Protein AF-A0A7C7U9A6-F1 (afdb_monomer_lite)

Structure (mmCIF, N/CA/C/O backbone):
data_AF-A0A7C7U9A6-F1
#
_entry.id   AF-A0A7C7U9A6-F1
#
loop_
_atom_site.group_PDB
_atom_site.id
_atom_site.type_symbol
_atom_site.label_atom_id
_atom_site.label_alt_id
_atom_site.label_comp_id
_atom_site.label_asym_id
_atom_site.label_entity_id
_atom_site.label_seq_id
_atom_site.pdbx_PDB_ins_code
_atom_site.Cartn_x
_atom_site.Cartn_y
_atom_site.Cartn_z
_atom_site.occupancy
_atom_site.B_iso_or_equiv
_atom_site.auth_seq_id
_atom_site.auth_comp_id
_atom_site.auth_asym_id
_atom_site.auth_atom_id
_atom_site.pdbx_PDB_model_num
ATOM 1 N N . MET A 1 1 ? 45.415 -33.346 -65.165 1.00 34.34 1 MET A N 1
ATOM 2 C CA . MET A 1 1 ? 46.212 -32.179 -65.586 1.00 34.34 1 MET A CA 1
ATOM 3 C C . MET A 1 1 ? 45.476 -31.504 -66.733 1.00 34.34 1 MET A C 1
ATOM 5 O O . MET A 1 1 ? 45.418 -32.071 -67.807 1.00 34.34 1 MET A O 1
ATOM 9 N N . ASP A 1 2 ? 44.791 -30.419 -66.382 1.00 38.66 2 ASP A N 1
ATOM 10 C CA . ASP A 1 2 ? 44.610 -29.128 -67.068 1.00 38.66 2 ASP A CA 1
ATOM 11 C C . ASP A 1 2 ? 44.289 -28.933 -68.578 1.00 38.66 2 ASP A C 1
ATOM 13 O O . ASP A 1 2 ? 44.841 -29.588 -69.454 1.00 38.66 2 ASP A O 1
ATOM 17 N N . LEU A 1 3 ? 43.480 -27.872 -68.783 1.00 32.69 3 LEU A N 1
ATOM 18 C CA . LEU A 1 3 ? 43.127 -27.030 -69.946 1.00 32.69 3 LEU A CA 1
ATOM 19 C C . LEU A 1 3 ? 42.336 -27.654 -71.122 1.00 32.69 3 LEU A C 1
ATOM 21 O O . LEU A 1 3 ? 42.812 -28.523 -71.835 1.00 32.69 3 LEU A O 1
ATOM 25 N N . SER A 1 4 ? 41.068 -27.278 -71.358 1.00 36.75 4 SER A N 1
ATOM 26 C CA . SER A 1 4 ? 40.527 -25.981 -71.843 1.00 36.75 4 SER A CA 1
ATOM 27 C C . SER A 1 4 ? 40.644 -25.775 -73.361 1.00 36.75 4 SER A C 1
ATOM 29 O O . SER A 1 4 ? 41.741 -25.572 -73.874 1.00 36.75 4 SER A O 1
ATOM 31 N N . SER A 1 5 ? 39.494 -25.725 -74.059 1.00 43.75 5 SER A N 1
ATOM 32 C CA . SER A 1 5 ? 39.082 -24.631 -74.975 1.00 43.75 5 SER A CA 1
ATOM 33 C C . SER A 1 5 ? 38.077 -25.092 -76.041 1.00 43.75 5 SER A C 1
ATOM 35 O O . SER A 1 5 ? 38.396 -25.962 -76.846 1.00 43.75 5 SER A O 1
ATOM 37 N N . ARG A 1 6 ? 36.923 -24.412 -76.143 1.00 42.72 6 ARG A N 1
ATOM 38 C CA . ARG A 1 6 ? 36.456 -23.717 -77.369 1.00 42.72 6 ARG A CA 1
ATOM 39 C C . ARG A 1 6 ? 35.126 -22.984 -77.128 1.00 42.72 6 ARG A C 1
ATOM 41 O O . ARG A 1 6 ? 34.214 -23.495 -76.492 1.00 42.72 6 ARG A O 1
ATOM 48 N N . LYS A 1 7 ? 35.074 -21.750 -77.629 1.00 40.84 7 LYS A N 1
ATOM 49 C CA . LYS A 1 7 ? 34.002 -20.741 -77.532 1.00 40.84 7 LYS A CA 1
ATOM 50 C C . LYS A 1 7 ? 33.315 -20.593 -78.910 1.00 40.84 7 LYS A C 1
ATOM 52 O O . LYS A 1 7 ? 33.828 -21.150 -79.877 1.00 40.84 7 LYS A O 1
ATOM 57 N N . ILE A 1 8 ? 32.290 -19.723 -78.974 1.00 35.72 8 ILE A N 1
ATOM 58 C CA . ILE A 1 8 ? 31.699 -18.974 -80.127 1.00 35.72 8 ILE A CA 1
ATOM 59 C C . ILE A 1 8 ? 30.241 -19.412 -80.468 1.00 35.72 8 ILE A C 1
ATOM 61 O O . ILE A 1 8 ? 30.050 -20.495 -80.996 1.00 35.72 8 ILE A O 1
ATOM 65 N N . VAL A 1 9 ? 29.180 -18.745 -79.956 1.00 37.75 9 VAL A N 1
ATOM 66 C CA . VAL A 1 9 ? 28.424 -17.520 -80.400 1.00 37.75 9 VAL A CA 1
ATOM 67 C C . VAL A 1 9 ? 27.203 -17.816 -81.300 1.00 37.75 9 VAL A C 1
ATOM 69 O O . VAL A 1 9 ? 27.340 -18.439 -82.344 1.00 37.75 9 VAL A O 1
ATOM 72 N N . GLY A 1 10 ? 26.035 -17.247 -80.951 1.00 34.09 10 GLY A N 1
ATOM 73 C CA . GLY A 1 10 ? 24.862 -17.094 -81.831 1.00 34.09 10 GLY A CA 1
ATOM 74 C C . GLY A 1 10 ? 23.742 -16.233 -81.208 1.00 34.09 10 GLY A C 1
ATOM 75 O O . GLY A 1 10 ? 23.313 -16.502 -80.096 1.00 34.09 10 GLY A O 1
ATOM 76 N N . ARG A 1 11 ? 23.327 -15.167 -81.911 1.00 33.12 11 ARG A N 1
ATOM 77 C CA . ARG A 1 11 ? 22.398 -14.066 -81.543 1.00 33.12 11 ARG A CA 1
ATOM 78 C C . ARG A 1 11 ? 20.892 -14.427 -81.597 1.00 33.12 11 ARG A C 1
ATOM 80 O O . ARG A 1 11 ? 20.504 -14.988 -82.608 1.00 33.12 11 ARG A O 1
ATOM 87 N N . GLY A 1 12 ? 20.107 -13.918 -80.621 1.00 32.31 12 GLY A N 1
ATOM 88 C CA . GLY A 1 12 ? 18.719 -13.343 -80.632 1.00 32.31 12 GLY A CA 1
ATOM 89 C C . GLY A 1 12 ? 17.553 -13.980 -81.438 1.00 32.31 12 GLY A C 1
ATOM 90 O O . GLY A 1 12 ? 17.796 -14.900 -82.204 1.00 32.31 12 GLY A O 1
ATOM 91 N N . PRO A 1 13 ? 16.290 -13.475 -81.356 1.00 43.91 13 PRO A N 1
ATOM 92 C CA . PRO A 1 13 ? 15.777 -12.306 -80.628 1.00 43.91 13 PRO A CA 1
ATOM 93 C C . PRO A 1 13 ? 14.522 -12.566 -79.739 1.00 43.91 13 PRO A C 1
ATOM 95 O O . PRO A 1 13 ? 14.068 -13.685 -79.533 1.00 43.91 13 PRO A O 1
ATOM 98 N N . LEU A 1 14 ? 14.023 -11.452 -79.202 1.00 34.62 14 LEU A N 1
ATOM 99 C CA . LEU A 1 14 ? 12.979 -11.192 -78.208 1.00 34.62 14 LEU A CA 1
ATOM 100 C C . LEU A 1 14 ? 11.553 -11.614 -78.625 1.00 34.62 14 LEU A C 1
ATOM 102 O O . LEU A 1 14 ? 11.139 -11.334 -79.748 1.00 34.62 14 LEU A O 1
ATOM 106 N N . ALA A 1 15 ? 10.764 -12.143 -77.680 1.00 37.16 15 ALA A N 1
ATOM 107 C CA . ALA A 1 15 ? 9.299 -12.123 -77.728 1.00 37.16 15 ALA A CA 1
ATOM 108 C C . ALA A 1 15 ? 8.694 -12.080 -76.310 1.00 37.16 15 ALA A C 1
ATOM 110 O O . ALA A 1 15 ? 9.149 -12.754 -75.390 1.00 37.16 15 ALA A O 1
ATOM 111 N N . VAL A 1 16 ? 7.688 -11.219 -76.176 1.00 36.78 16 VAL A N 1
ATOM 112 C CA . VAL A 1 16 ? 6.982 -10.769 -74.972 1.00 36.78 16 VAL A CA 1
ATOM 113 C C . VAL A 1 16 ? 5.830 -11.723 -74.635 1.00 36.78 16 VAL A C 1
ATOM 115 O O . VAL A 1 16 ? 5.123 -12.157 -75.540 1.00 36.78 16 VAL A O 1
ATOM 118 N N . GLY A 1 17 ? 5.582 -11.990 -73.349 1.00 31.47 17 GLY A N 1
ATOM 119 C CA . GLY A 1 17 ? 4.373 -12.693 -72.908 1.00 31.47 17 GLY A CA 1
ATOM 120 C C . GLY A 1 17 ? 4.367 -13.038 -71.420 1.00 31.47 17 GLY A C 1
ATOM 121 O O . GLY A 1 17 ? 4.930 -14.044 -71.014 1.00 31.47 17 GLY A O 1
ATOM 122 N N . HIS A 1 18 ? 3.735 -12.169 -70.630 1.00 36.00 18 HIS A N 1
ATOM 123 C CA . HIS A 1 18 ? 3.371 -12.300 -69.214 1.00 36.00 18 HIS A CA 1
ATOM 124 C C . HIS A 1 18 ? 3.116 -13.726 -68.706 1.00 36.00 18 HIS A C 1
ATOM 126 O O . HIS A 1 18 ? 2.185 -14.328 -69.217 1.00 36.00 18 HIS A O 1
ATOM 132 N N . TYR A 1 19 ? 3.741 -14.129 -67.586 1.00 32.94 19 TYR A N 1
ATOM 133 C CA . TYR A 1 19 ? 3.072 -14.838 -66.476 1.00 32.94 19 TYR A CA 1
ATOM 134 C C . TYR A 1 19 ? 3.744 -14.503 -65.127 1.00 32.94 19 TYR A C 1
ATOM 136 O O . TYR A 1 19 ? 4.964 -14.501 -65.004 1.00 32.94 19 TYR A O 1
ATOM 144 N N . LYS A 1 20 ? 2.895 -14.159 -64.149 1.00 42.91 20 LYS A N 1
ATOM 145 C CA . LYS A 1 20 ? 3.169 -13.718 -62.768 1.00 42.91 20 LYS A CA 1
ATOM 146 C C . LYS A 1 20 ? 4.130 -14.634 -61.996 1.00 42.91 20 LYS A C 1
ATOM 148 O O . LYS A 1 20 ? 3.930 -15.844 -61.970 1.00 42.91 20 LYS A O 1
ATOM 153 N N . GLY A 1 21 ? 5.052 -14.024 -61.253 1.00 35.22 21 GLY A N 1
ATOM 154 C CA . GLY A 1 21 ? 5.861 -14.666 -60.218 1.00 35.22 21 GLY A CA 1
ATOM 155 C C . GLY A 1 21 ? 6.447 -13.604 -59.293 1.00 35.22 21 GLY A C 1
ATOM 156 O O . GLY A 1 21 ? 7.394 -12.919 -59.651 1.00 35.22 21 GLY A O 1
ATOM 157 N N . GLU A 1 22 ? 5.800 -13.431 -58.152 1.00 47.94 22 GLU A N 1
ATOM 158 C CA . GLU A 1 22 ? 6.039 -12.440 -57.107 1.00 47.94 22 GLU A CA 1
ATOM 159 C C . GLU A 1 22 ? 7.191 -12.901 -56.202 1.00 47.94 22 GLU A C 1
ATOM 161 O O . GLU A 1 22 ? 7.062 -13.931 -55.547 1.00 47.94 22 GLU A O 1
ATOM 166 N N . MET A 1 23 ? 8.319 -12.177 -56.199 1.00 42.09 23 MET A N 1
ATOM 167 C CA . MET A 1 23 ? 9.385 -12.248 -55.185 1.00 42.09 23 MET A CA 1
ATOM 168 C C . MET A 1 23 ? 10.315 -11.033 -55.341 1.00 42.09 23 MET A C 1
ATOM 170 O O . MET A 1 23 ? 11.331 -11.110 -56.027 1.00 42.09 23 MET A O 1
ATOM 174 N N . ASP A 1 24 ? 9.992 -9.927 -54.669 1.00 36.16 24 ASP A N 1
ATOM 175 C CA . ASP A 1 24 ? 10.910 -8.794 -54.523 1.00 36.16 24 ASP A CA 1
ATOM 176 C C . ASP A 1 24 ? 11.491 -8.776 -53.104 1.00 36.16 24 ASP A C 1
ATOM 178 O O . ASP A 1 24 ? 10.858 -8.355 -52.137 1.00 36.16 24 ASP A O 1
ATOM 182 N N . HIS A 1 25 ? 12.741 -9.228 -52.993 1.00 45.03 25 HIS A N 1
ATOM 183 C CA . HIS A 1 25 ? 13.661 -8.762 -51.961 1.00 45.03 25 HIS A CA 1
ATOM 184 C C . HIS A 1 25 ? 14.453 -7.586 -52.539 1.00 45.03 25 HIS A C 1
ATOM 186 O O . HIS A 1 25 ? 15.213 -7.801 -53.479 1.00 45.03 25 HIS A O 1
ATOM 192 N N . ALA A 1 26 ? 14.339 -6.389 -51.952 1.00 35.66 26 ALA A N 1
ATOM 193 C CA . ALA A 1 26 ? 15.483 -5.540 -51.575 1.00 35.66 26 ALA A CA 1
ATOM 194 C C . ALA A 1 26 ? 15.044 -4.140 -51.097 1.00 35.66 26 ALA A C 1
ATOM 196 O O . ALA A 1 26 ? 14.761 -3.243 -51.881 1.00 35.66 26 ALA A O 1
ATOM 197 N N . ASN A 1 27 ? 15.062 -3.964 -49.776 1.00 50.09 27 ASN A N 1
ATOM 198 C CA . ASN A 1 27 ? 15.966 -3.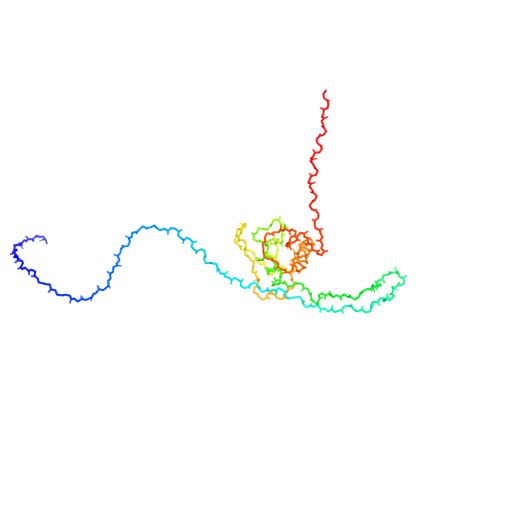046 -49.077 1.00 50.09 27 ASN A CA 1
ATOM 199 C C . ASN A 1 27 ? 16.169 -1.630 -49.670 1.00 50.09 27 ASN A C 1
ATOM 201 O O . ASN A 1 27 ? 16.999 -1.449 -50.557 1.00 50.09 27 ASN A O 1
ATOM 205 N N . SER A 1 28 ? 15.544 -0.609 -49.065 1.00 40.69 28 SER A N 1
ATOM 206 C CA . SER A 1 28 ? 16.146 0.730 -48.948 1.00 40.69 28 SER A CA 1
ATOM 207 C C . SER A 1 28 ? 15.430 1.626 -47.923 1.00 40.69 28 SER A C 1
ATOM 209 O O . SER A 1 28 ? 14.288 2.021 -48.118 1.00 40.69 28 SER A O 1
ATOM 211 N N . CYS A 1 29 ? 16.192 1.965 -46.880 1.00 36.94 29 CYS A N 1
ATOM 212 C CA . CYS A 1 29 ? 16.217 3.205 -46.095 1.00 36.94 29 CYS A CA 1
ATOM 213 C C . CYS A 1 29 ? 15.014 3.656 -45.232 1.00 36.94 29 CYS A C 1
ATOM 215 O O . CYS A 1 29 ? 14.031 4.190 -45.725 1.00 36.94 29 CYS A O 1
ATOM 217 N N . SER A 1 30 ? 15.263 3.608 -43.914 1.00 52.53 30 SER A N 1
ATOM 218 C CA . SER A 1 30 ? 14.992 4.663 -42.921 1.00 52.53 30 SER A CA 1
ATOM 219 C C . SER A 1 30 ? 13.550 5.146 -42.748 1.00 52.53 30 SER A C 1
ATOM 221 O O . SER A 1 30 ? 13.136 6.081 -43.415 1.00 52.53 30 SER A O 1
ATOM 223 N N . ASP A 1 31 ? 12.878 4.665 -41.699 1.00 44.97 31 ASP A N 1
ATOM 224 C CA . ASP A 1 31 ? 12.563 5.582 -40.600 1.00 44.97 31 ASP A CA 1
ATOM 225 C C . ASP A 1 31 ? 12.310 4.867 -39.270 1.00 44.97 31 ASP A C 1
ATOM 227 O O . ASP A 1 31 ? 11.791 3.754 -39.182 1.00 44.97 31 ASP A O 1
ATOM 231 N N . ARG A 1 32 ? 12.810 5.519 -38.222 1.00 57.53 32 ARG A N 1
ATOM 232 C CA . ARG A 1 32 ? 12.886 5.054 -36.841 1.00 57.53 32 ARG A CA 1
ATOM 233 C C . ARG A 1 32 ? 11.538 5.189 -36.141 1.00 57.53 32 ARG A C 1
ATOM 235 O O . ARG A 1 32 ? 11.357 6.090 -35.334 1.00 57.53 32 ARG A O 1
ATOM 242 N N . GLU A 1 33 ? 10.638 4.246 -36.344 1.00 45.78 33 GLU A N 1
ATOM 243 C CA . GLU A 1 33 ? 9.507 4.083 -35.433 1.00 45.78 33 GLU A CA 1
ATOM 244 C C . GLU A 1 33 ? 9.869 2.973 -34.440 1.00 45.78 33 GLU A C 1
ATOM 246 O O . GLU A 1 33 ? 9.573 1.797 -34.640 1.00 45.78 33 GLU A O 1
ATOM 251 N N . LEU A 1 34 ? 10.553 3.343 -33.348 1.00 44.38 34 LEU A N 1
ATOM 252 C CA . LEU A 1 34 ? 10.532 2.542 -32.121 1.00 44.38 34 LEU A CA 1
ATOM 253 C C . LEU A 1 34 ? 9.103 2.599 -31.578 1.00 44.38 34 LEU A C 1
ATOM 255 O O . LEU A 1 34 ? 8.815 3.307 -30.612 1.00 44.38 34 LEU A O 1
ATOM 259 N N . THR A 1 35 ? 8.185 1.878 -32.215 1.00 44.97 35 THR A N 1
ATOM 260 C CA . THR A 1 35 ? 6.841 1.693 -31.694 1.00 44.97 35 THR A CA 1
ATOM 261 C C . THR A 1 35 ? 6.997 0.830 -30.449 1.00 44.97 35 THR A C 1
ATOM 263 O O . THR A 1 35 ? 7.083 -0.396 -30.510 1.00 44.97 35 THR A O 1
ATOM 266 N N . ARG A 1 36 ? 7.121 1.484 -29.286 1.00 57.84 36 ARG A N 1
ATOM 267 C CA . ARG A 1 36 ? 6.954 0.831 -27.990 1.00 57.84 36 ARG A CA 1
ATOM 268 C C . ARG A 1 36 ? 5.605 0.134 -28.064 1.00 57.84 36 ARG A C 1
ATOM 270 O O . ARG A 1 36 ? 4.577 0.803 -28.136 1.00 57.84 36 ARG A O 1
ATOM 277 N N . ALA A 1 37 ? 5.608 -1.194 -28.068 1.00 49.56 37 ALA A N 1
ATOM 278 C CA . ALA A 1 37 ? 4.405 -1.948 -27.788 1.00 49.56 37 ALA A CA 1
ATOM 279 C C . ALA A 1 37 ? 3.950 -1.522 -26.386 1.00 49.56 37 ALA A C 1
ATOM 281 O O . ALA A 1 37 ? 4.534 -1.921 -25.378 1.00 49.56 37 ALA A O 1
ATOM 282 N N . LEU A 1 38 ? 2.958 -0.633 -26.325 1.00 52.56 38 LEU A N 1
ATOM 283 C CA . LEU A 1 38 ? 2.231 -0.345 -25.102 1.00 52.56 38 LEU A CA 1
ATOM 284 C C . LEU A 1 38 ? 1.428 -1.606 -24.809 1.00 52.56 38 LEU A C 1
ATOM 286 O O . LEU A 1 38 ? 0.313 -1.784 -25.293 1.00 52.56 38 LEU A O 1
ATOM 290 N N . CYS A 1 39 ? 2.034 -2.523 -24.060 1.00 40.06 39 CYS A N 1
ATOM 291 C CA . CYS A 1 39 ? 1.290 -3.579 -23.406 1.00 40.06 39 CYS A CA 1
ATOM 292 C C . CYS A 1 39 ? 0.357 -2.856 -22.430 1.00 40.06 39 CYS A C 1
ATOM 294 O O . CYS A 1 39 ? 0.803 -2.357 -21.396 1.00 40.06 39 CYS A O 1
ATOM 296 N N . SER A 1 40 ? -0.908 -2.681 -22.813 1.00 49.28 40 SER A N 1
ATOM 297 C CA . SER A 1 40 ? -1.931 -2.169 -21.911 1.00 49.28 40 SER A CA 1
ATOM 298 C C . SER A 1 40 ? -2.080 -3.202 -20.801 1.00 49.28 40 SER A C 1
ATOM 300 O O . SER A 1 40 ? -2.780 -4.202 -20.949 1.00 49.28 40 SER A O 1
ATOM 302 N N . ARG A 1 41 ? -1.347 -3.006 -19.699 1.00 55.50 41 ARG A N 1
ATOM 303 C CA . ARG A 1 41 ? -1.674 -3.660 -18.438 1.00 55.50 41 ARG A CA 1
ATOM 304 C C . ARG A 1 41 ? -3.024 -3.082 -18.051 1.00 55.50 41 ARG A C 1
ATOM 306 O O . ARG A 1 41 ? -3.127 -1.900 -17.736 1.00 55.50 41 ARG A O 1
ATOM 313 N N . THR A 1 42 ? -4.063 -3.899 -18.131 1.00 47.91 42 THR A N 1
ATOM 314 C CA . THR A 1 42 ? -5.312 -3.613 -17.437 1.00 47.91 42 THR A CA 1
ATOM 315 C C . THR A 1 42 ? -4.966 -3.501 -15.959 1.00 47.91 42 THR A C 1
ATOM 317 O O . THR A 1 42 ? -4.743 -4.521 -15.310 1.00 47.91 42 THR A O 1
ATOM 320 N N . ALA A 1 43 ? -4.832 -2.274 -15.453 1.00 57.00 43 ALA A N 1
ATOM 321 C CA . ALA A 1 43 ? -4.671 -2.029 -14.031 1.00 57.00 43 ALA A CA 1
ATOM 322 C C . ALA A 1 43 ? -5.941 -2.545 -13.349 1.00 57.00 43 ALA A C 1
ATOM 324 O O . ALA A 1 43 ? -7.026 -1.988 -13.529 1.00 57.00 43 ALA A O 1
ATOM 325 N N . SER A 1 44 ? -5.826 -3.666 -12.643 1.00 64.75 44 SER A N 1
ATOM 326 C CA . SER A 1 44 ? -6.911 -4.135 -11.796 1.00 64.75 44 SER A CA 1
ATOM 327 C C . SER A 1 44 ? -6.872 -3.294 -10.534 1.00 64.75 44 SER A C 1
ATOM 329 O O . SER A 1 44 ? -5.866 -3.295 -9.830 1.00 64.75 44 SER A O 1
ATOM 331 N N . ALA A 1 45 ? -7.961 -2.591 -10.231 1.00 83.69 45 ALA A N 1
ATOM 332 C CA . ALA A 1 45 ? -8.076 -1.921 -8.946 1.00 83.69 45 ALA A CA 1
ATOM 333 C C . ALA A 1 45 ? -7.903 -2.962 -7.827 1.00 83.69 45 ALA A C 1
ATOM 335 O O . ALA A 1 45 ? -8.599 -3.981 -7.786 1.00 83.69 45 ALA A O 1
ATOM 336 N N . VAL A 1 46 ? -6.960 -2.709 -6.927 1.00 93.25 46 VAL A N 1
ATOM 337 C CA . VAL A 1 46 ? -6.767 -3.458 -5.693 1.00 93.25 46 VAL A CA 1
ATOM 338 C C . VAL A 1 46 ? -8.053 -3.376 -4.879 1.00 93.25 46 VAL A C 1
ATOM 340 O O . VAL A 1 46 ? -8.498 -2.296 -4.488 1.00 93.25 46 VAL A O 1
ATOM 343 N N . SER A 1 47 ? -8.646 -4.536 -4.605 1.00 93.25 47 SER A N 1
ATOM 344 C CA . SER A 1 47 ? -9.734 -4.668 -3.640 1.00 93.25 47 SER A CA 1
ATOM 345 C C . SER A 1 47 ? -9.162 -5.062 -2.282 1.00 93.25 47 SER A C 1
ATOM 347 O O . SER A 1 47 ? -8.340 -5.977 -2.192 1.00 93.25 47 SER A O 1
ATOM 349 N N . ILE A 1 48 ? -9.606 -4.378 -1.227 1.00 95.62 48 ILE A N 1
ATOM 350 C CA . ILE A 1 48 ? -9.309 -4.727 0.163 1.00 95.62 48 ILE A CA 1
ATOM 351 C C . ILE A 1 48 ? -10.599 -5.238 0.794 1.00 95.62 48 ILE A C 1
ATOM 353 O O . ILE A 1 48 ? -11.563 -4.482 0.926 1.00 95.62 48 ILE A O 1
ATOM 357 N N . ASP A 1 49 ? -10.604 -6.494 1.234 1.00 95.94 49 ASP A N 1
ATOM 358 C CA . ASP A 1 49 ? -11.695 -7.024 2.046 1.00 95.94 49 ASP A CA 1
ATOM 359 C C . ASP A 1 49 ? -11.698 -6.329 3.403 1.00 95.94 49 ASP A C 1
ATOM 361 O O . ASP A 1 49 ? -10.702 -6.350 4.130 1.00 95.94 49 ASP A O 1
ATOM 365 N N . ARG A 1 50 ? -12.829 -5.716 3.759 1.00 96.38 50 ARG A N 1
ATOM 366 C CA . ARG A 1 50 ? -12.978 -4.978 5.016 1.00 96.38 50 ARG A CA 1
ATOM 367 C C . ARG A 1 50 ? -14.148 -5.494 5.829 1.00 96.38 50 ARG A C 1
ATOM 369 O O . ARG A 1 50 ? -15.221 -5.764 5.291 1.00 96.38 50 ARG A O 1
ATOM 376 N N . VAL A 1 51 ? -13.955 -5.532 7.138 1.00 97.38 51 VAL A N 1
ATOM 377 C CA . VAL A 1 51 ? -15.001 -5.803 8.124 1.00 97.38 51 VAL A CA 1
ATOM 378 C C . VAL A 1 51 ? -15.375 -4.517 8.848 1.00 97.38 51 VAL A C 1
ATOM 380 O O . VAL A 1 51 ? -14.544 -3.624 9.024 1.00 97.38 51 VAL A O 1
ATOM 383 N N . THR A 1 52 ? -16.642 -4.404 9.232 1.00 95.88 52 THR A N 1
ATOM 384 C CA . THR A 1 52 ? -17.130 -3.274 10.025 1.00 95.88 52 THR A CA 1
ATOM 385 C C . THR A 1 52 ? -16.821 -3.520 11.496 1.00 95.88 52 THR A C 1
ATOM 387 O O . THR A 1 52 ? -17.216 -4.546 12.043 1.00 95.88 52 THR A O 1
ATOM 390 N N . VAL A 1 53 ? -16.147 -2.564 12.129 1.00 91.31 53 VAL A N 1
ATOM 391 C CA . VAL A 1 53 ? -16.059 -2.441 13.584 1.00 91.31 53 VAL A CA 1
ATOM 392 C C . VAL A 1 53 ? -17.217 -1.547 14.028 1.00 91.31 53 VAL A C 1
ATOM 394 O O . VAL A 1 53 ? -17.307 -0.390 13.608 1.00 91.31 53 VAL A O 1
ATOM 397 N N . GLY A 1 54 ? -18.149 -2.133 14.780 1.00 88.50 54 GLY A N 1
ATOM 398 C CA . GLY A 1 54 ? -19.407 -1.515 15.203 1.00 88.50 54 GLY A CA 1
ATOM 399 C C . GLY A 1 54 ? -19.352 -0.870 16.591 1.00 88.50 54 GLY A C 1
ATOM 400 O O . GLY A 1 54 ? -18.288 -0.468 17.050 1.00 88.50 54 GLY A O 1
ATOM 401 N N . ASP A 1 55 ? -20.528 -0.769 17.215 1.00 86.81 55 ASP A N 1
ATOM 402 C CA . ASP A 1 55 ? -20.753 -0.327 18.601 1.00 86.81 55 ASP A CA 1
ATOM 403 C C . ASP A 1 55 ? -20.186 1.062 18.954 1.00 86.81 55 ASP A C 1
ATOM 405 O O . ASP A 1 55 ? -19.399 1.211 19.896 1.00 86.81 55 ASP A O 1
ATOM 409 N N . PRO A 1 56 ? -20.587 2.115 18.209 1.00 90.06 56 PRO A N 1
ATOM 410 C CA . PRO A 1 56 ? -20.204 3.476 18.553 1.00 90.06 56 PRO A CA 1
ATOM 411 C C . PRO A 1 56 ? -20.709 3.823 19.959 1.00 90.06 56 PRO A C 1
ATOM 413 O O . PRO A 1 56 ? -21.851 3.536 20.317 1.00 90.06 56 PRO A O 1
ATOM 416 N N . GLY A 1 57 ? -19.853 4.457 20.756 1.00 88.38 57 GLY A N 1
ATOM 417 C CA . GLY A 1 57 ? -20.149 4.781 22.149 1.00 88.38 57 GLY A CA 1
ATOM 418 C C . GLY A 1 57 ? -19.874 3.645 23.136 1.00 88.38 57 GLY A C 1
ATOM 419 O O . GLY A 1 57 ? -20.321 3.740 24.279 1.00 88.38 57 GLY A O 1
ATOM 420 N N . ASN A 1 58 ? -19.133 2.598 22.744 1.00 89.06 58 ASN A N 1
ATOM 421 C CA . ASN A 1 58 ? -18.646 1.600 23.697 1.00 89.06 58 ASN A CA 1
ATOM 422 C C . ASN A 1 58 ? -17.892 2.279 24.855 1.00 89.06 58 ASN A C 1
ATOM 424 O O . ASN A 1 58 ? -17.073 3.182 24.637 1.00 89.06 58 ASN A O 1
ATOM 428 N N . ALA A 1 59 ? -18.178 1.850 26.084 1.00 90.44 59 ALA A N 1
ATOM 429 C CA . ALA A 1 59 ? -17.531 2.390 27.268 1.00 90.44 59 ALA A CA 1
ATOM 430 C C . ALA A 1 59 ? -16.038 2.038 27.264 1.00 90.44 59 ALA A C 1
ATOM 432 O O . ALA A 1 59 ? -15.634 0.968 26.811 1.00 90.44 59 ALA A O 1
ATOM 433 N N . ALA A 1 60 ? -15.217 2.950 27.778 1.00 92.00 60 ALA A N 1
ATOM 434 C CA . ALA A 1 60 ? -13.818 2.646 28.021 1.00 92.00 60 ALA A CA 1
ATOM 435 C C . ALA A 1 60 ? -13.675 1.607 29.145 1.00 92.00 60 ALA A C 1
ATOM 437 O O . ALA A 1 60 ? -14.497 1.536 30.062 1.00 92.00 60 ALA A O 1
ATOM 438 N N . ASN A 1 61 ? -12.587 0.846 29.092 1.00 93.06 61 ASN A N 1
ATOM 439 C CA . ASN A 1 61 ? -12.111 0.024 30.196 1.00 93.06 61 ASN A CA 1
ATOM 440 C C . ASN A 1 61 ? -11.742 0.903 31.412 1.00 93.06 61 ASN A C 1
ATOM 442 O O . ASN A 1 61 ? -11.685 2.131 31.328 1.00 93.06 61 ASN A O 1
ATOM 446 N N . SER A 1 62 ? -11.455 0.283 32.560 1.00 95.44 62 SER A N 1
ATOM 447 C CA . SER A 1 62 ? -11.121 1.001 33.805 1.00 95.44 62 SER A CA 1
ATOM 448 C C . SER A 1 62 ? -9.853 1.863 33.725 1.00 95.44 62 SER A C 1
ATOM 450 O O . SER A 1 62 ? -9.675 2.766 34.535 1.00 95.44 62 SER A O 1
ATOM 452 N N . ASP A 1 63 ? -8.972 1.580 32.770 1.00 95.19 63 ASP A N 1
ATOM 453 C CA . ASP A 1 63 ? -7.770 2.350 32.432 1.00 95.19 63 ASP A CA 1
ATOM 454 C C . ASP A 1 63 ? -8.035 3.469 31.401 1.00 95.19 63 ASP A C 1
ATOM 456 O O . ASP A 1 63 ? -7.121 4.206 31.039 1.00 95.19 63 ASP A O 1
ATOM 460 N N . GLY A 1 64 ? -9.281 3.626 30.943 1.00 92.44 64 GLY A N 1
ATOM 461 C CA . GLY A 1 64 ? -9.702 4.688 30.031 1.00 92.44 64 GLY A CA 1
ATOM 462 C C . GLY A 1 64 ? -9.522 4.377 28.541 1.00 92.44 64 GLY A C 1
ATOM 463 O O . GLY A 1 64 ? -9.761 5.263 27.720 1.00 92.44 64 GLY A O 1
ATOM 464 N N . VAL A 1 65 ? -9.147 3.148 28.160 1.00 90.12 65 VAL A N 1
ATOM 465 C CA . VAL A 1 65 ? -8.931 2.767 26.748 1.00 90.12 65 VAL A CA 1
ATOM 466 C C . VAL A 1 65 ? -10.099 1.972 26.158 1.00 90.12 65 VAL A C 1
ATOM 468 O O . VAL A 1 65 ? -10.897 1.377 26.877 1.00 90.12 65 VAL A O 1
ATOM 471 N N . GLY A 1 66 ? -10.194 1.927 24.826 1.00 87.12 66 GLY A N 1
ATOM 472 C CA . GLY A 1 66 ? -11.136 1.050 24.112 1.00 87.12 66 GLY A CA 1
ATOM 473 C C . GLY A 1 66 ? -12.501 1.661 23.772 1.00 87.12 66 GLY A C 1
ATOM 474 O O . GLY A 1 66 ? -13.313 0.995 23.131 1.00 87.12 66 GLY A O 1
ATOM 475 N N . SER A 1 67 ? -12.748 2.925 24.133 1.00 89.56 67 SER A N 1
ATOM 476 C CA . SER A 1 67 ? -13.927 3.649 23.647 1.00 89.56 67 SER A CA 1
ATOM 477 C C . SER A 1 67 ? -13.728 4.115 22.204 1.00 89.56 67 SER A C 1
ATOM 479 O O . SER A 1 67 ? -12.687 4.678 21.861 1.00 89.56 67 SER A O 1
ATOM 481 N N . ALA A 1 68 ? -14.736 3.902 21.358 1.00 86.94 68 ALA A N 1
ATOM 482 C CA . ALA A 1 68 ? -14.759 4.359 19.973 1.00 86.94 68 ALA A CA 1
ATOM 483 C C . ALA A 1 68 ? -16.058 5.126 19.708 1.00 86.94 68 ALA A C 1
ATOM 485 O O . ALA A 1 68 ? -17.150 4.606 19.920 1.00 86.94 68 ALA A O 1
ATOM 486 N N . GLY A 1 69 ? -15.949 6.369 19.236 1.00 90.12 69 GLY A N 1
ATOM 487 C CA . GLY A 1 69 ? -17.119 7.221 18.989 1.00 90.12 69 GLY A CA 1
ATOM 488 C C . GLY A 1 69 ? -17.873 6.902 17.695 1.00 90.12 69 GLY A C 1
ATOM 489 O O . GLY A 1 69 ? -19.040 7.253 17.574 1.00 90.12 69 GLY A O 1
ATOM 490 N N . ASN A 1 70 ? -17.226 6.230 16.739 1.00 91.62 70 ASN A N 1
ATOM 491 C CA . ASN A 1 70 ? -17.766 5.977 15.404 1.00 91.62 70 ASN A CA 1
ATOM 492 C C . ASN A 1 70 ? -17.534 4.525 14.988 1.00 91.62 70 ASN A C 1
ATOM 494 O O . ASN A 1 70 ? -16.508 3.936 15.327 1.00 91.62 70 ASN A O 1
ATOM 498 N N . SER A 1 71 ? -18.440 3.990 14.171 1.00 93.38 71 SER A N 1
ATOM 499 C CA . SER A 1 71 ? -18.185 2.758 13.423 1.00 93.38 71 SER A CA 1
ATOM 500 C C . SER A 1 71 ? -17.183 3.016 12.296 1.00 93.38 71 SER A C 1
ATOM 502 O O . SER A 1 71 ? -17.214 4.066 11.654 1.00 93.38 71 SER A O 1
ATOM 504 N N . TYR A 1 72 ? -16.311 2.051 12.019 1.00 92.00 72 TYR A N 1
ATOM 505 C CA . TYR A 1 72 ? -15.305 2.152 10.957 1.00 92.00 72 TYR A CA 1
ATOM 506 C C . TYR A 1 72 ? -15.061 0.797 10.294 1.00 92.00 72 TYR A C 1
ATOM 508 O O . TYR A 1 72 ? -15.593 -0.226 10.720 1.00 92.00 72 TYR A O 1
ATOM 516 N N . ARG A 1 73 ? -14.287 0.775 9.203 1.00 94.50 73 ARG A N 1
ATOM 517 C CA . ARG A 1 73 ? -13.975 -0.456 8.462 1.00 94.50 73 ARG A CA 1
ATOM 518 C C . ARG A 1 73 ? -12.476 -0.720 8.452 1.00 94.50 73 ARG A C 1
ATOM 520 O O . ARG A 1 73 ? -11.715 0.093 7.921 1.00 94.50 73 ARG A O 1
ATOM 527 N N . ILE A 1 74 ? -12.073 -1.882 8.949 1.00 95.06 74 ILE A N 1
ATOM 528 C CA . ILE A 1 74 ? -10.682 -2.353 8.969 1.00 95.06 74 ILE A CA 1
ATOM 529 C C . ILE A 1 74 ? -10.507 -3.511 7.986 1.00 95.06 74 ILE A C 1
ATOM 531 O O . ILE A 1 74 ? -11.475 -4.215 7.692 1.00 95.06 74 ILE A O 1
ATOM 535 N N . SER A 1 75 ? -9.307 -3.686 7.431 1.00 96.06 75 SER A N 1
ATOM 536 C CA . SER A 1 75 ? -9.027 -4.834 6.570 1.00 96.06 75 SER A CA 1
ATOM 537 C C . SER A 1 75 ? -9.219 -6.139 7.347 1.00 96.06 75 SER A C 1
ATOM 539 O O . SER A 1 75 ? -8.855 -6.245 8.516 1.00 96.06 75 SER A O 1
ATOM 541 N N . LYS A 1 76 ? -9.832 -7.132 6.699 1.00 96.94 76 LYS A N 1
ATOM 542 C CA . LYS A 1 76 ? -10.050 -8.461 7.285 1.00 96.94 76 LYS A CA 1
ATOM 543 C C . LYS A 1 76 ? -8.743 -9.248 7.405 1.00 96.94 76 LYS A C 1
ATOM 545 O O . LYS A 1 76 ? -8.585 -10.039 8.329 1.00 96.94 76 LYS A O 1
ATOM 550 N N . TYR A 1 77 ? -7.842 -9.030 6.453 1.00 97.19 77 TYR A N 1
ATOM 551 C CA . TYR A 1 77 ? -6.542 -9.679 6.351 1.00 97.19 77 TYR A CA 1
ATOM 552 C C . TYR A 1 77 ? -5.437 -8.629 6.210 1.00 97.19 77 TYR A C 1
ATOM 554 O O . TYR A 1 77 ? -5.706 -7.440 5.997 1.00 97.19 77 TYR A O 1
ATOM 562 N N . GLU A 1 78 ? -4.196 -9.087 6.320 1.00 96.50 78 GLU A N 1
ATOM 563 C CA . GLU A 1 78 ? -3.014 -8.301 5.978 1.00 96.50 78 GLU A CA 1
ATOM 564 C C . GLU A 1 78 ? -2.964 -8.017 4.469 1.00 96.50 78 GLU A C 1
ATOM 566 O O . GLU A 1 78 ? -3.561 -8.731 3.659 1.00 96.50 78 GLU A O 1
ATOM 571 N N . VAL A 1 79 ? -2.245 -6.958 4.088 1.00 96.88 79 VAL A N 1
ATOM 572 C CA . VAL A 1 79 ? -2.021 -6.626 2.675 1.00 96.88 79 VAL A CA 1
ATOM 573 C C . VAL A 1 79 ? -1.134 -7.699 2.049 1.00 96.88 79 VAL A C 1
ATOM 575 O O . VAL A 1 79 ? -0.083 -8.040 2.586 1.00 96.88 79 VAL A O 1
ATOM 578 N N . THR A 1 80 ? -1.556 -8.230 0.907 1.00 96.19 80 THR A N 1
ATOM 579 C CA . THR A 1 80 ? -0.854 -9.309 0.202 1.00 96.19 80 THR A CA 1
ATOM 580 C C . THR A 1 80 ? 0.252 -8.788 -0.715 1.00 96.19 80 THR A C 1
ATOM 582 O O . THR A 1 80 ? 0.234 -7.630 -1.145 1.00 96.19 80 THR A O 1
ATOM 585 N N . ASN A 1 81 ? 1.183 -9.669 -1.095 1.00 95.38 81 ASN A N 1
ATOM 586 C CA . ASN A 1 81 ? 2.213 -9.351 -2.090 1.00 95.38 81 ASN A CA 1
ATOM 587 C C . ASN A 1 81 ? 1.620 -8.895 -3.428 1.00 95.38 81 ASN A C 1
ATOM 589 O O . ASN A 1 81 ? 2.145 -7.965 -4.030 1.00 95.38 81 ASN A O 1
ATOM 593 N N . THR A 1 82 ? 0.512 -9.492 -3.878 1.00 96.12 82 THR A N 1
ATOM 594 C CA . THR A 1 82 ? -0.154 -9.073 -5.126 1.00 96.12 82 THR A CA 1
ATOM 595 C C . THR A 1 82 ? -0.651 -7.638 -5.038 1.00 96.12 82 THR A C 1
ATOM 597 O O . THR A 1 82 ? -0.370 -6.831 -5.917 1.00 96.12 82 THR A O 1
ATOM 600 N N . GLN A 1 83 ? -1.337 -7.288 -3.949 1.00 97.44 83 GLN A N 1
ATOM 601 C CA . GLN A 1 83 ? -1.877 -5.940 -3.757 1.00 97.44 83 GLN A CA 1
ATOM 602 C C . GLN A 1 83 ? -0.765 -4.888 -3.670 1.00 97.44 83 GLN A C 1
ATOM 604 O O . GLN A 1 83 ? -0.892 -3.804 -4.238 1.00 97.44 83 GLN A O 1
ATOM 609 N N . TYR A 1 84 ? 0.342 -5.211 -2.997 1.00 97.06 84 TYR A N 1
ATOM 610 C CA . TYR A 1 84 ? 1.483 -4.304 -2.911 1.00 97.06 84 TYR A CA 1
ATOM 611 C C . TYR A 1 84 ? 2.255 -4.207 -4.239 1.00 97.06 84 TYR A C 1
ATOM 613 O O . TYR A 1 84 ? 2.701 -3.126 -4.612 1.00 97.06 84 TYR A O 1
ATOM 621 N N . ALA A 1 85 ? 2.370 -5.298 -5.004 1.00 96.31 85 ALA A N 1
ATOM 622 C CA . ALA A 1 85 ? 2.979 -5.276 -6.334 1.00 96.31 85 ALA A CA 1
ATOM 623 C C . ALA A 1 85 ? 2.176 -4.420 -7.329 1.00 96.31 85 ALA A C 1
ATOM 625 O O . ALA A 1 85 ? 2.781 -3.713 -8.134 1.00 96.31 85 ALA A O 1
ATOM 626 N N . GLU A 1 86 ? 0.841 -4.431 -7.268 1.00 97.25 86 GLU A N 1
ATOM 627 C CA . GLU A 1 86 ? -0.005 -3.523 -8.061 1.00 97.25 86 GLU A CA 1
ATOM 628 C C . GLU A 1 86 ? 0.279 -2.053 -7.722 1.00 97.25 86 GLU A C 1
ATOM 630 O O . GLU A 1 86 ? 0.525 -1.248 -8.621 1.00 97.25 86 GLU A O 1
ATOM 635 N N . PHE A 1 87 ? 0.362 -1.715 -6.430 1.00 97.69 87 PHE A N 1
ATOM 636 C CA . PHE A 1 87 ? 0.769 -0.380 -5.979 1.00 97.69 87 PHE A CA 1
ATOM 637 C C . PHE A 1 87 ? 2.143 0.026 -6.533 1.00 97.69 87 PHE A C 1
ATOM 639 O O . PHE A 1 87 ? 2.281 1.087 -7.143 1.00 97.69 87 PHE A O 1
ATOM 646 N N . LEU A 1 88 ? 3.154 -0.835 -6.394 1.00 97.06 88 LEU A N 1
ATOM 647 C CA . LEU A 1 88 ? 4.499 -0.561 -6.905 1.00 97.06 88 LEU A CA 1
ATOM 648 C C . LEU A 1 88 ? 4.523 -0.404 -8.432 1.00 97.06 88 LEU A C 1
ATOM 650 O O . LEU A 1 88 ? 5.244 0.442 -8.951 1.00 97.06 88 LEU A O 1
ATOM 654 N N . ASN A 1 89 ? 3.723 -1.173 -9.172 1.00 97.00 89 ASN A N 1
ATOM 655 C CA . ASN A 1 89 ? 3.615 -1.011 -10.622 1.00 97.00 89 ASN A CA 1
ATOM 656 C C . ASN A 1 89 ? 2.883 0.281 -11.028 1.00 97.00 89 ASN A C 1
ATOM 658 O O . ASN A 1 89 ? 3.149 0.797 -12.113 1.00 97.00 89 ASN A O 1
ATOM 662 N N . ALA A 1 90 ? 1.994 0.813 -10.184 1.00 96.75 90 ALA A N 1
ATOM 663 C CA . ALA A 1 90 ? 1.266 2.050 -10.459 1.00 96.75 90 ALA A CA 1
ATOM 664 C C . ALA A 1 90 ? 2.122 3.311 -10.248 1.00 96.75 90 ALA A C 1
ATOM 666 O O . ALA A 1 90 ? 1.991 4.271 -11.011 1.00 96.75 90 ALA A O 1
ATOM 667 N N . VAL A 1 91 ? 2.987 3.325 -9.225 1.00 96.81 91 VAL A N 1
ATOM 668 C CA . VAL A 1 91 ? 3.712 4.549 -8.817 1.00 96.81 91 VAL A CA 1
ATOM 669 C C . VAL A 1 91 ? 5.220 4.386 -8.617 1.00 96.81 91 VAL A C 1
ATOM 671 O O . VAL A 1 91 ? 5.928 5.359 -8.373 1.00 96.81 91 VAL A O 1
ATOM 674 N N . GLY A 1 92 ? 5.743 3.165 -8.700 1.00 95.06 92 GLY A N 1
ATOM 675 C CA . GLY A 1 92 ? 7.142 2.833 -8.418 1.00 95.06 92 GLY A CA 1
ATOM 676 C C . GLY A 1 92 ? 8.054 2.794 -9.644 1.00 95.06 92 GLY A C 1
ATOM 677 O O . GLY A 1 92 ? 9.169 2.288 -9.540 1.00 95.06 92 GLY A O 1
ATOM 678 N N . SER A 1 93 ? 7.627 3.291 -10.811 1.00 94.19 93 SER A N 1
ATOM 679 C CA . SER A 1 93 ? 8.516 3.363 -11.985 1.00 94.19 93 SER A CA 1
ATOM 680 C C . SER A 1 93 ? 9.762 4.209 -11.687 1.00 94.19 93 SER A C 1
ATOM 682 O O . SER A 1 93 ? 10.874 3.817 -12.046 1.00 94.19 93 SER A O 1
ATOM 684 N N . GLU A 1 94 ? 9.578 5.312 -10.956 1.00 92.69 94 GLU A N 1
ATOM 685 C CA . GLU A 1 94 ? 10.609 6.089 -10.267 1.00 92.69 94 GLU A CA 1
ATOM 686 C C . GLU A 1 94 ? 10.424 5.925 -8.756 1.00 92.69 94 GLU A C 1
ATOM 688 O O . GLU A 1 94 ? 9.574 6.564 -8.141 1.00 92.69 94 GLU A O 1
ATOM 693 N N . ASP A 1 95 ? 11.203 5.035 -8.147 1.00 89.31 95 ASP A N 1
ATOM 694 C CA . ASP A 1 95 ? 11.065 4.696 -6.730 1.00 89.31 95 ASP A CA 1
ATOM 695 C C . ASP A 1 95 ? 11.805 5.689 -5.808 1.00 89.31 95 ASP A C 1
ATOM 697 O O . ASP A 1 95 ? 12.754 5.329 -5.109 1.00 89.31 95 ASP A O 1
ATOM 701 N N . ASN A 1 96 ? 11.405 6.965 -5.857 1.00 90.00 96 ASN A N 1
ATOM 702 C CA . ASN A 1 96 ? 12.076 8.067 -5.151 1.00 90.00 96 ASN A CA 1
ATOM 703 C C . ASN A 1 96 ? 11.978 7.951 -3.621 1.00 90.00 96 ASN A C 1
ATOM 705 O O . ASN A 1 96 ? 12.887 8.391 -2.918 1.00 90.00 96 ASN A O 1
ATOM 709 N N . TRP A 1 97 ? 10.912 7.325 -3.112 1.00 90.88 97 TRP A N 1
ATOM 710 C CA . TRP A 1 97 ? 10.694 7.098 -1.678 1.00 90.88 97 TRP A CA 1
ATOM 711 C C . TRP A 1 97 ? 11.063 5.694 -1.196 1.00 90.88 97 TRP A C 1
ATOM 713 O O . TRP A 1 97 ? 10.736 5.349 -0.064 1.00 90.88 97 TRP A O 1
ATOM 723 N N . GLN A 1 98 ? 11.751 4.895 -2.022 1.00 91.50 98 GLN A N 1
ATOM 724 C CA . GLN A 1 98 ? 12.168 3.530 -1.675 1.00 91.50 98 GLN A CA 1
ATOM 725 C C . GLN A 1 98 ? 10.995 2.655 -1.193 1.00 91.50 98 GLN A C 1
ATOM 727 O O . GLN A 1 98 ? 11.119 1.890 -0.236 1.00 91.50 98 GLN A O 1
ATOM 732 N N . LEU A 1 99 ? 9.852 2.751 -1.879 1.00 92.75 99 LEU A N 1
ATOM 733 C CA . LEU A 1 99 ? 8.665 1.924 -1.649 1.00 92.75 99 LEU A CA 1
ATOM 734 C C . LEU A 1 99 ? 8.980 0.429 -1.784 1.00 92.75 99 LEU A C 1
ATOM 736 O O . LEU A 1 99 ? 8.296 -0.408 -1.187 1.00 92.75 99 LEU A O 1
ATOM 740 N N . TYR A 1 100 ? 10.002 0.092 -2.577 1.00 90.88 100 TYR A N 1
ATOM 741 C CA . TYR A 1 100 ? 10.584 -1.238 -2.644 1.00 90.88 100 TYR A CA 1
ATOM 742 C C . TYR A 1 100 ? 11.996 -1.264 -2.051 1.00 90.88 100 TYR A C 1
ATOM 744 O O . TYR A 1 100 ? 12.960 -0.762 -2.640 1.00 90.88 100 TYR A O 1
ATOM 752 N N . ASP A 1 101 ? 12.131 -1.973 -0.934 1.00 84.75 101 ASP A N 1
ATOM 753 C CA . ASP A 1 101 ? 13.414 -2.425 -0.411 1.00 84.75 101 ASP A CA 1
ATOM 754 C C . ASP A 1 101 ? 13.835 -3.739 -1.096 1.00 84.75 101 ASP A C 1
ATOM 756 O O . ASP A 1 101 ? 13.035 -4.650 -1.300 1.00 84.75 101 ASP A O 1
ATOM 760 N N . SER A 1 102 ? 15.117 -3.880 -1.444 1.00 79.25 102 SER A N 1
ATOM 761 C CA . SER A 1 102 ? 15.646 -5.100 -2.077 1.00 79.25 102 SER A CA 1
ATOM 762 C C . SER A 1 102 ? 15.442 -6.388 -1.261 1.00 79.25 102 SER A C 1
ATOM 764 O O . SER A 1 102 ? 15.428 -7.480 -1.838 1.00 79.25 102 SER A O 1
ATOM 766 N N . THR A 1 103 ? 15.238 -6.273 0.052 1.00 76.31 103 THR A N 1
ATOM 767 C CA . THR A 1 103 ? 14.884 -7.373 0.957 1.00 76.31 103 THR A CA 1
ATOM 768 C C . THR A 1 103 ? 13.475 -7.926 0.709 1.00 76.31 103 THR A C 1
ATOM 770 O O . THR A 1 103 ? 13.271 -9.115 0.963 1.00 76.31 103 THR A O 1
ATOM 773 N N . LEU A 1 104 ? 12.553 -7.159 0.095 1.00 75.62 104 LEU A N 1
ATOM 774 C CA . LEU A 1 104 ? 11.242 -7.663 -0.364 1.00 75.62 104 LEU A CA 1
ATOM 775 C C . LEU A 1 104 ? 11.356 -8.768 -1.426 1.00 75.62 104 LEU A C 1
ATOM 777 O O . LEU A 1 104 ? 10.434 -9.579 -1.562 1.00 75.62 104 LEU A O 1
ATOM 781 N N . GLY A 1 105 ? 12.469 -8.818 -2.164 1.00 68.56 105 GLY A N 1
ATOM 782 C CA . GLY A 1 105 ? 12.698 -9.801 -3.228 1.00 68.56 105 GLY A CA 1
ATOM 783 C C . GLY A 1 105 ? 13.763 -10.849 -2.929 1.00 68.56 105 GLY A C 1
ATOM 784 O O . GLY A 1 105 ? 13.799 -11.864 -3.616 1.00 68.56 105 GLY A O 1
ATOM 785 N N . ASN A 1 106 ? 14.614 -10.627 -1.923 1.00 69.06 106 ASN A N 1
ATOM 786 C CA . ASN A 1 106 ? 15.818 -11.438 -1.706 1.00 69.06 106 ASN A CA 1
ATOM 787 C C . ASN A 1 106 ? 15.978 -11.960 -0.268 1.00 69.06 106 ASN A C 1
ATOM 789 O O . ASN A 1 106 ? 17.048 -12.456 0.085 1.00 69.06 106 ASN A O 1
ATOM 793 N N . SER A 1 107 ? 14.950 -11.846 0.581 1.00 72.25 107 SER A N 1
ATOM 794 C CA . SER A 1 107 ? 15.036 -12.331 1.961 1.00 72.25 107 SER A CA 1
ATOM 795 C C . SER A 1 107 ? 14.711 -13.831 2.080 1.00 72.25 107 SER A C 1
ATOM 797 O O . SER A 1 107 ? 13.728 -14.303 1.494 1.00 72.25 107 SER A O 1
ATOM 799 N N . PRO A 1 108 ? 15.459 -14.589 2.911 1.00 63.03 108 PRO A N 1
ATOM 800 C CA . PRO A 1 108 ? 15.139 -15.983 3.219 1.00 63.03 108 PRO A CA 1
ATOM 801 C C . PRO A 1 108 ? 13.807 -16.145 3.976 1.00 63.03 108 PRO A C 1
ATOM 803 O O . PRO A 1 108 ? 13.247 -17.239 3.994 1.00 63.03 108 PRO A O 1
ATOM 806 N N . LEU A 1 109 ? 13.258 -15.075 4.566 1.00 63.91 109 LEU A N 1
ATOM 807 C CA . LEU A 1 109 ? 12.014 -15.100 5.350 1.00 63.91 109 LEU A CA 1
ATOM 808 C C . LEU A 1 109 ? 10.753 -14.912 4.489 1.00 63.91 109 LEU A C 1
ATOM 810 O O . LEU A 1 109 ? 9.854 -14.163 4.851 1.00 63.91 109 LEU A O 1
ATOM 814 N N . GLN A 1 110 ? 10.664 -15.629 3.367 1.00 68.81 110 GLN A N 1
ATOM 815 C CA . GLN A 1 110 ? 9.463 -15.670 2.515 1.00 68.81 110 GLN A CA 1
ATOM 816 C C . GLN A 1 110 ? 9.108 -14.315 1.874 1.00 68.81 110 GLN A C 1
ATOM 818 O O . GLN A 1 110 ? 7.959 -13.885 1.874 1.00 68.81 110 GLN A O 1
ATOM 823 N N . SER A 1 111 ? 10.100 -13.633 1.304 1.00 77.94 111 SER A N 1
ATOM 824 C CA . SER A 1 111 ? 9.891 -12.406 0.532 1.00 77.94 111 SER A CA 1
ATOM 825 C C . SER A 1 111 ? 9.036 -12.682 -0.722 1.00 77.94 111 SER A C 1
ATOM 827 O O . SER A 1 111 ? 9.161 -13.747 -1.336 1.00 77.94 111 SER A O 1
ATOM 829 N N . GLY A 1 112 ? 8.116 -11.790 -1.084 1.00 89.06 112 GLY A N 1
ATOM 830 C CA . GLY A 1 112 ? 7.055 -12.132 -2.041 1.00 89.06 112 GLY A CA 1
ATOM 831 C C . GLY A 1 112 ? 6.950 -11.251 -3.277 1.00 89.06 112 GLY A C 1
ATOM 832 O O . GLY A 1 112 ? 6.148 -11.569 -4.151 1.00 89.06 112 GLY A O 1
ATOM 833 N N . THR A 1 113 ? 7.765 -10.199 -3.392 1.00 92.44 113 THR A N 1
ATOM 834 C CA . THR A 1 113 ? 7.744 -9.281 -4.540 1.00 92.44 113 THR A CA 1
ATOM 835 C C . THR A 1 113 ? 9.152 -9.052 -5.065 1.00 92.44 113 THR A C 1
ATOM 837 O O . THR A 1 113 ? 10.065 -8.761 -4.308 1.00 92.44 113 THR A O 1
ATOM 840 N N . THR A 1 114 ? 9.338 -9.152 -6.374 1.00 93.56 114 THR A N 1
ATOM 841 C CA . THR A 1 114 ? 10.615 -8.929 -7.058 1.00 93.56 114 THR A CA 1
ATOM 842 C C . THR A 1 114 ? 10.533 -7.688 -7.934 1.00 93.56 114 THR A C 1
ATOM 844 O O . THR A 1 114 ? 9.483 -7.411 -8.511 1.00 93.56 114 THR A O 1
ATOM 847 N N . ARG A 1 115 ? 11.642 -6.954 -8.056 1.00 94.25 115 ARG A N 1
ATOM 848 C CA . ARG A 1 115 ? 11.789 -5.809 -8.964 1.00 94.25 115 ARG A CA 1
ATOM 849 C C . ARG A 1 115 ? 12.740 -6.151 -10.106 1.00 94.25 115 ARG A C 1
ATOM 851 O O . ARG A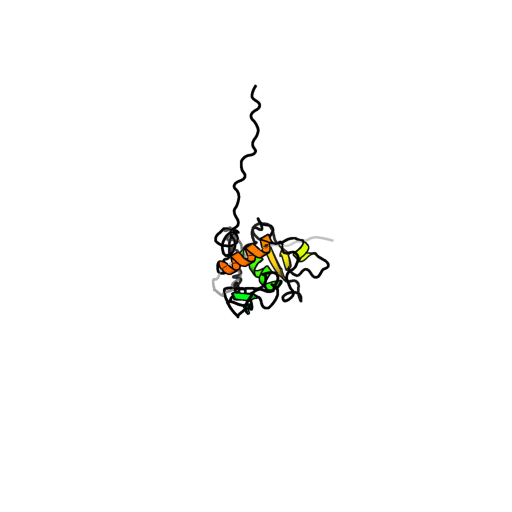 1 115 ? 13.800 -6.729 -9.878 1.00 94.25 115 ARG A O 1
ATOM 858 N N . SER A 1 116 ? 12.397 -5.731 -11.316 1.00 94.12 116 SER A N 1
ATOM 859 C CA . SER A 1 116 ? 13.269 -5.787 -12.493 1.00 94.12 116 SER A CA 1
ATOM 860 C C . SER A 1 116 ? 13.228 -4.469 -13.271 1.00 94.12 116 SER A C 1
ATOM 862 O O . SER A 1 116 ? 12.369 -3.625 -13.015 1.00 94.12 116 SER A O 1
ATOM 864 N N . GLY A 1 117 ? 14.153 -4.282 -14.213 1.00 94.75 117 GLY A N 1
ATOM 865 C CA . GLY A 1 117 ? 14.285 -3.041 -14.980 1.00 94.75 117 GLY A CA 1
ATOM 866 C C . GLY A 1 117 ? 15.236 -2.032 -14.334 1.00 94.75 117 GLY A C 1
ATOM 867 O O . GLY A 1 117 ? 16.101 -2.392 -13.536 1.00 94.75 117 GLY A O 1
ATOM 868 N N . SER A 1 118 ? 15.084 -0.767 -14.710 1.00 93.88 118 SER A N 1
ATOM 869 C CA . SER A 1 118 ? 15.927 0.352 -14.276 1.00 93.88 118 SER A CA 1
ATOM 870 C C . SER A 1 118 ? 15.070 1.527 -13.817 1.00 93.88 118 SER A C 1
ATOM 872 O O . SER A 1 118 ? 13.880 1.571 -14.119 1.00 93.88 118 SER A O 1
AT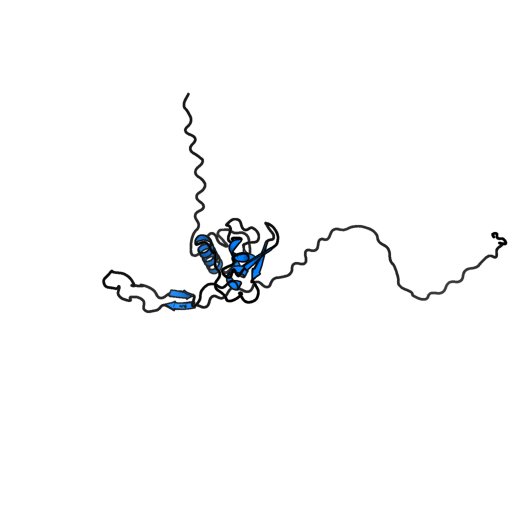OM 874 N N . PHE A 1 119 ? 15.676 2.501 -13.135 1.00 93.31 119 PHE A N 1
ATOM 875 C CA . PHE A 1 119 ? 14.995 3.735 -12.731 1.00 93.31 119 PHE A CA 1
ATOM 876 C C . PHE A 1 119 ? 14.230 4.376 -13.904 1.00 93.31 119 PHE A C 1
ATOM 878 O O . PHE A 1 119 ? 14.749 4.441 -15.021 1.00 93.31 119 PHE A O 1
ATOM 885 N N . GLY A 1 120 ? 12.987 4.795 -13.655 1.00 93.50 120 GLY A N 1
ATOM 886 C CA . GLY A 1 120 ? 12.043 5.293 -14.662 1.00 93.50 120 GLY A CA 1
ATOM 887 C C . GLY A 1 120 ? 11.284 4.197 -15.421 1.00 93.50 120 GLY A C 1
ATOM 888 O O . GLY A 1 120 ? 10.351 4.494 -16.165 1.00 93.50 120 GLY A O 1
ATOM 889 N N . ASN A 1 121 ? 11.661 2.926 -15.256 1.00 93.88 121 ASN A N 1
ATOM 890 C CA . ASN A 1 121 ? 11.064 1.782 -15.947 1.00 93.88 121 ASN A CA 1
ATOM 891 C C . ASN A 1 121 ? 11.157 0.490 -15.110 1.00 93.88 121 ASN A C 1
ATOM 893 O O . ASN A 1 121 ? 11.424 -0.593 -15.642 1.00 93.88 121 ASN A O 1
ATOM 897 N N . TYR A 1 122 ? 10.996 0.599 -13.789 1.00 95.12 122 TYR A N 1
ATOM 898 C CA . TYR A 1 122 ? 10.899 -0.578 -12.935 1.00 95.12 122 TYR A CA 1
ATOM 899 C C . TYR A 1 122 ? 9.589 -1.328 -13.175 1.00 95.12 122 TYR A C 1
ATOM 901 O O . TYR A 1 122 ? 8.550 -0.734 -13.457 1.00 95.12 122 TYR A O 1
ATOM 909 N N . SER A 1 123 ? 9.646 -2.648 -13.029 1.00 94.94 123 SER A N 1
ATOM 910 C CA . SER A 1 123 ? 8.469 -3.510 -12.974 1.00 94.94 123 SER A CA 1
ATOM 911 C C . SER A 1 123 ? 8.564 -4.451 -11.785 1.00 94.94 123 SER A C 1
ATOM 913 O O . SER A 1 123 ? 9.654 -4.906 -11.421 1.00 94.94 123 SER A O 1
ATOM 915 N N . TYR A 1 124 ? 7.409 -4.740 -11.198 1.00 94.94 124 TYR A N 1
ATOM 916 C CA . TYR A 1 124 ? 7.291 -5.514 -9.974 1.00 94.94 124 TYR A CA 1
ATOM 917 C C . TYR A 1 124 ? 6.427 -6.744 -10.219 1.00 94.94 124 TYR A C 1
ATOM 919 O O . TYR A 1 124 ? 5.351 -6.639 -10.810 1.00 94.94 124 TYR A O 1
ATOM 927 N N . ASN A 1 125 ? 6.899 -7.910 -9.786 1.00 94.44 125 ASN A N 1
ATOM 928 C CA . ASN A 1 125 ? 6.187 -9.177 -9.948 1.00 94.44 125 ASN A CA 1
ATOM 929 C C . ASN A 1 125 ? 6.196 -9.958 -8.641 1.00 94.44 125 ASN A C 1
ATOM 931 O O . ASN A 1 125 ? 7.197 -9.9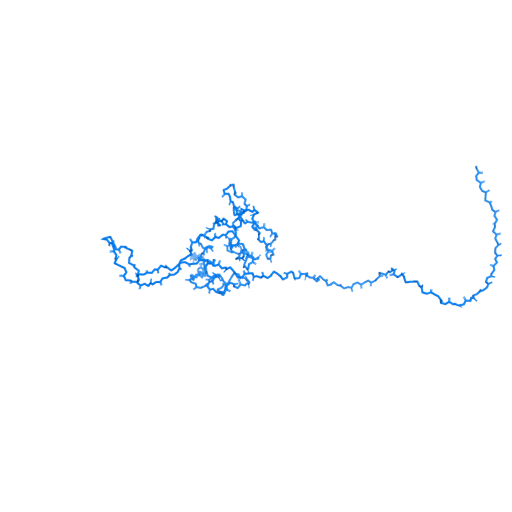68 -7.921 1.00 94.44 125 ASN A O 1
ATOM 935 N N . THR A 1 126 ? 5.103 -10.652 -8.362 1.00 94.38 126 THR A N 1
ATOM 936 C CA . THR A 1 126 ? 5.024 -11.564 -7.227 1.00 94.38 126 THR A CA 1
ATOM 937 C C . THR A 1 126 ? 5.872 -12.812 -7.457 1.00 94.38 126 THR A C 1
ATOM 939 O O . THR A 1 126 ? 6.078 -13.265 -8.584 1.00 94.38 126 THR A O 1
ATOM 942 N N . VAL A 1 127 ? 6.384 -13.378 -6.368 1.00 92.12 127 VAL A N 1
ATOM 943 C CA . VAL A 1 127 ? 7.024 -14.696 -6.381 1.00 92.12 127 VAL A CA 1
ATOM 944 C C . VAL A 1 127 ? 5.933 -15.765 -6.448 1.00 92.12 127 VAL A C 1
ATOM 946 O O . VAL A 1 127 ? 4.994 -15.729 -5.652 1.00 92.12 127 VAL A O 1
ATOM 949 N N . ALA A 1 128 ? 6.087 -16.727 -7.361 1.00 92.38 128 ALA A N 1
ATOM 950 C CA . ALA A 1 128 ? 5.125 -17.808 -7.560 1.00 92.38 128 ALA A CA 1
ATOM 951 C C . ALA A 1 128 ? 4.812 -18.550 -6.248 1.00 92.38 128 ALA A C 1
ATOM 953 O O . ALA A 1 128 ? 5.722 -19.005 -5.547 1.00 92.38 128 ALA A O 1
ATOM 954 N N . GLY A 1 129 ? 3.525 -18.674 -5.921 1.00 92.75 129 GLY A N 1
ATOM 955 C CA . GLY A 1 129 ? 3.037 -19.316 -4.696 1.00 92.75 129 GLY A CA 1
ATOM 956 C C . GLY A 1 129 ? 3.059 -18.424 -3.447 1.00 92.75 129 GLY A C 1
ATOM 957 O O . GLY A 1 129 ? 2.774 -18.911 -2.353 1.00 92.75 129 GLY A O 1
ATOM 958 N N . ARG A 1 130 ? 3.409 -17.136 -3.576 1.00 93.12 130 ARG A N 1
ATOM 959 C CA . ARG A 1 130 ? 3.435 -16.149 -2.476 1.00 93.12 130 ARG A CA 1
ATOM 960 C C . ARG A 1 130 ? 2.498 -14.961 -2.699 1.00 93.12 130 ARG A C 1
ATOM 962 O O . ARG A 1 130 ? 2.492 -14.023 -1.904 1.00 93.12 130 ARG A O 1
ATOM 969 N N . GLU A 1 131 ? 1.685 -15.008 -3.747 1.00 94.44 131 GLU A N 1
ATOM 970 C CA . GLU A 1 131 ? 0.784 -13.946 -4.203 1.00 94.44 131 GLU A CA 1
ATOM 971 C C . GLU A 1 131 ? -0.173 -13.478 -3.103 1.00 94.44 131 GLU A C 1
ATOM 973 O O . GLU A 1 131 ? -0.379 -12.275 -2.941 1.00 94.44 131 GLU A O 1
ATOM 978 N N . ASN A 1 132 ? -0.717 -14.433 -2.343 1.00 94.62 132 ASN A N 1
ATOM 979 C CA . ASN A 1 132 ? -1.705 -14.211 -1.284 1.00 94.62 132 ASN A CA 1
ATOM 980 C C . ASN A 1 132 ? -1.092 -14.199 0.124 1.00 94.62 132 ASN A C 1
ATOM 982 O O . ASN A 1 132 ? -1.825 -14.113 1.107 1.00 94.62 132 ASN A O 1
ATOM 986 N N . LEU A 1 133 ? 0.235 -14.317 0.238 1.00 94.00 133 LEU A N 1
ATOM 987 C CA . LEU A 1 133 ? 0.912 -14.154 1.520 1.00 94.00 133 LEU A CA 1
ATOM 988 C C . LEU A 1 133 ? 1.022 -12.665 1.870 1.00 94.00 133 LEU A C 1
ATOM 990 O O . LEU A 1 133 ? 1.094 -11.836 0.952 1.00 94.00 133 LEU A O 1
ATOM 994 N N . PRO A 1 134 ? 1.079 -12.324 3.168 1.00 94.56 134 PRO A N 1
ATOM 995 C CA . PRO A 1 134 ? 1.311 -10.958 3.613 1.00 94.56 134 PRO A CA 1
ATOM 996 C C . PRO A 1 134 ? 2.603 -10.390 3.023 1.00 94.56 134 PRO A C 1
ATOM 998 O O . PRO A 1 134 ? 3.624 -11.084 2.951 1.00 94.56 134 PRO A O 1
ATOM 1001 N N . VAL A 1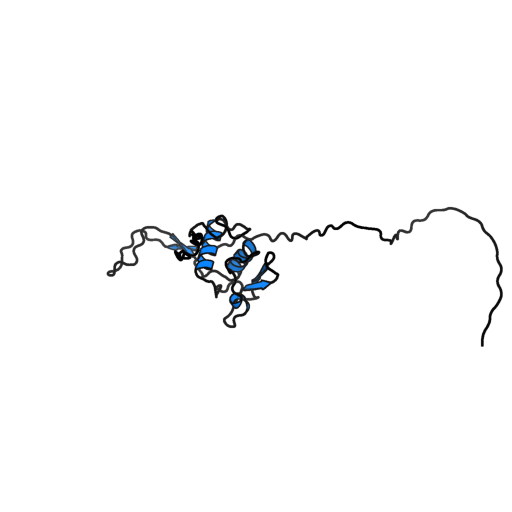 135 ? 2.566 -9.126 2.604 1.00 94.38 135 VAL A N 1
ATOM 1002 C CA . VAL A 1 135 ? 3.781 -8.403 2.229 1.00 94.38 135 VAL A CA 1
ATOM 1003 C C . VAL A 1 135 ? 4.605 -8.115 3.486 1.00 94.38 135 VAL A C 1
ATOM 1005 O O . VAL A 1 135 ? 4.080 -7.708 4.521 1.00 94.38 135 VAL A O 1
ATOM 1008 N N . ASN A 1 136 ? 5.910 -8.344 3.404 1.00 90.44 136 ASN A N 1
ATOM 1009 C CA . ASN A 1 136 ? 6.870 -8.098 4.477 1.00 90.44 136 ASN A CA 1
ATOM 1010 C C . ASN A 1 136 ? 7.878 -7.018 4.063 1.00 90.44 136 ASN A C 1
ATOM 1012 O O . ASN A 1 136 ? 7.890 -6.579 2.918 1.00 90.44 136 ASN A O 1
ATOM 1016 N N . TYR A 1 137 ? 8.703 -6.564 5.012 1.00 88.50 137 TYR A N 1
ATOM 1017 C CA . TYR A 1 137 ? 9.739 -5.540 4.791 1.00 88.50 137 TYR A CA 1
ATOM 1018 C C . TYR A 1 137 ? 9.217 -4.186 4.284 1.00 88.50 137 TYR A C 1
ATOM 1020 O O . TYR A 1 137 ? 9.954 -3.413 3.680 1.00 88.50 137 TYR A O 1
ATOM 1028 N N . VAL A 1 138 ? 7.953 -3.875 4.572 1.00 91.88 138 VAL A N 1
ATOM 1029 C CA . VAL A 1 138 ? 7.350 -2.573 4.276 1.00 91.88 138 VAL A CA 1
ATOM 1030 C C . VAL A 1 138 ? 7.637 -1.619 5.432 1.00 91.88 138 VAL A C 1
ATOM 1032 O O . VAL A 1 138 ? 7.331 -1.917 6.588 1.00 91.88 138 VAL A O 1
ATOM 1035 N N . THR A 1 139 ? 8.235 -0.466 5.133 1.00 92.31 139 THR A N 1
ATOM 1036 C CA . THR A 1 139 ? 8.433 0.593 6.129 1.00 92.31 139 THR A CA 1
ATOM 1037 C C . THR A 1 139 ? 7.100 1.244 6.491 1.00 92.31 139 THR A C 1
ATOM 1039 O O . THR A 1 139 ? 6.159 1.243 5.696 1.00 92.31 139 THR A O 1
ATOM 1042 N N . PHE A 1 140 ? 7.013 1.843 7.680 1.00 93.62 140 PHE A N 1
ATOM 1043 C CA . PHE A 1 140 ? 5.799 2.544 8.109 1.00 93.62 140 PHE A CA 1
ATOM 1044 C C . PHE A 1 140 ? 5.366 3.615 7.095 1.00 93.62 140 PHE A C 1
ATOM 1046 O O . PHE A 1 140 ? 4.211 3.637 6.676 1.00 93.62 140 PHE A O 1
ATOM 1053 N N . ASP A 1 141 ? 6.311 4.419 6.609 1.00 94.75 141 ASP A N 1
ATOM 1054 C CA . ASP A 1 141 ? 6.038 5.455 5.612 1.00 94.75 141 ASP A CA 1
ATOM 1055 C C . ASP A 1 141 ? 5.522 4.877 4.285 1.00 94.75 141 ASP A C 1
ATOM 1057 O O . ASP A 1 141 ? 4.636 5.455 3.657 1.00 94.75 141 ASP A O 1
ATOM 1061 N N . SER A 1 142 ? 6.023 3.713 3.861 1.00 95.69 142 SER A N 1
ATOM 1062 C CA . SER A 1 142 ? 5.521 3.033 2.661 1.00 95.69 142 SER A CA 1
ATOM 1063 C C . SER A 1 142 ? 4.092 2.521 2.851 1.00 95.69 142 SER A C 1
ATOM 1065 O O . SER A 1 142 ? 3.273 2.621 1.937 1.00 95.69 142 SER A O 1
ATOM 1067 N N . ALA A 1 143 ? 3.753 2.037 4.051 1.00 96.44 143 ALA A N 1
ATOM 1068 C CA . ALA A 1 143 ? 2.390 1.624 4.382 1.00 96.44 143 ALA A CA 1
ATOM 1069 C C . ALA A 1 143 ? 1.407 2.810 4.373 1.00 96.44 143 ALA A C 1
ATOM 1071 O O . ALA A 1 143 ? 0.293 2.683 3.860 1.00 96.44 143 ALA A O 1
ATOM 1072 N N . LEU A 1 144 ? 1.820 3.980 4.872 1.00 97.00 144 LEU A N 1
ATOM 1073 C CA . LEU A 1 144 ? 1.013 5.203 4.793 1.00 97.00 144 LEU A CA 1
ATOM 1074 C C . LEU A 1 144 ? 0.820 5.666 3.341 1.00 97.00 144 LEU A C 1
ATOM 1076 O O . LEU A 1 144 ? -0.298 6.000 2.952 1.00 97.00 144 LEU A O 1
ATOM 1080 N N . ARG A 1 145 ? 1.871 5.620 2.511 1.00 97.62 145 ARG A N 1
ATOM 1081 C CA . ARG A 1 145 ? 1.775 5.936 1.073 1.00 97.62 145 ARG A CA 1
ATOM 1082 C C . ARG A 1 145 ? 0.859 4.974 0.321 1.00 97.62 145 ARG A C 1
ATOM 1084 O O . ARG A 1 145 ? 0.091 5.416 -0.530 1.00 97.62 145 ARG A O 1
ATOM 1091 N N . PHE A 1 146 ? 0.880 3.686 0.664 1.00 97.69 146 PHE A N 1
ATOM 1092 C CA . PHE A 1 146 ? -0.079 2.710 0.141 1.00 97.69 146 PHE A CA 1
ATOM 1093 C C . PHE A 1 146 ? -1.521 3.071 0.535 1.00 97.69 146 PHE A C 1
ATOM 1095 O O . PHE A 1 146 ? -2.421 3.049 -0.305 1.00 97.69 146 PHE A O 1
ATOM 1102 N N . ALA A 1 147 ? -1.752 3.465 1.792 1.00 97.31 147 ALA A N 1
ATOM 1103 C CA . ALA A 1 147 ? -3.069 3.904 2.251 1.00 97.31 147 ALA A CA 1
ATOM 1104 C C . ALA A 1 147 ? -3.546 5.183 1.537 1.00 97.31 147 ALA A C 1
ATOM 1106 O O . ALA A 1 147 ? -4.712 5.261 1.147 1.00 97.31 147 ALA A O 1
ATOM 1107 N N . ASN A 1 148 ? -2.653 6.148 1.307 1.00 97.56 148 ASN A N 1
ATOM 1108 C CA . ASN A 1 148 ? -2.937 7.345 0.512 1.00 97.56 148 ASN A CA 1
ATOM 1109 C C . ASN A 1 148 ? -3.282 7.005 -0.935 1.00 97.56 148 ASN A C 1
ATOM 1111 O O . ASN A 1 148 ? -4.271 7.503 -1.462 1.00 97.56 148 ASN A O 1
ATOM 1115 N N . TRP A 1 149 ? -2.530 6.099 -1.556 1.00 97.88 149 TRP A N 1
ATOM 1116 C CA . TRP A 1 149 ? -2.811 5.643 -2.913 1.00 97.88 149 TRP A CA 1
ATOM 1117 C C . TRP A 1 149 ? -4.195 4.997 -3.033 1.00 97.88 149 TRP A C 1
ATOM 1119 O O . TRP A 1 149 ? -4.953 5.331 -3.944 1.00 97.88 149 TRP A O 1
ATOM 1129 N N . LEU A 1 150 ? -4.580 4.148 -2.072 1.00 97.25 150 LEU A N 1
ATOM 1130 C CA . LEU A 1 150 ? -5.944 3.616 -1.991 1.00 97.25 150 LEU A CA 1
ATOM 1131 C C . LEU A 1 150 ? -6.987 4.732 -1.805 1.00 97.25 150 LEU A C 1
ATOM 1133 O O . LEU A 1 150 ? -8.035 4.699 -2.449 1.00 97.25 150 LEU A O 1
ATOM 1137 N N . HIS A 1 151 ? -6.706 5.712 -0.941 1.00 95.81 151 HIS A N 1
ATOM 1138 C CA . HIS A 1 151 ? -7.593 6.847 -0.664 1.00 95.81 151 HIS A CA 1
ATOM 1139 C C . HIS A 1 151 ? -7.814 7.739 -1.895 1.00 95.81 151 HIS A C 1
ATOM 1141 O O . HIS A 1 151 ? -8.931 8.189 -2.138 1.00 95.81 151 HIS A O 1
ATOM 1147 N N . ASN A 1 152 ? -6.779 7.921 -2.713 1.00 96.62 152 ASN A N 1
ATOM 1148 C CA . ASN A 1 152 ? -6.812 8.732 -3.930 1.00 96.62 152 ASN A CA 1
ATOM 1149 C C . ASN A 1 152 ? -7.408 7.994 -5.140 1.00 96.62 152 ASN A C 1
ATOM 1151 O O . ASN A 1 152 ? -7.372 8.506 -6.257 1.00 96.62 152 ASN A O 1
ATOM 1155 N N . GLY A 1 153 ? -7.958 6.792 -4.947 1.00 96.50 153 GLY A N 1
ATOM 1156 C CA . GLY A 1 153 ? -8.579 6.024 -6.027 1.00 96.50 153 GLY A CA 1
ATOM 1157 C C . GLY A 1 153 ? -7.580 5.283 -6.914 1.00 96.50 153 GLY A C 1
ATOM 1158 O O . GLY A 1 153 ? -7.888 5.001 -8.068 1.00 96.50 153 GLY A O 1
ATOM 1159 N N . GLN A 1 154 ? -6.409 4.940 -6.372 1.00 97.44 154 GLN A N 1
ATOM 1160 C CA . GLN A 1 154 ? -5.399 4.090 -7.008 1.00 97.44 154 GLN A CA 1
ATOM 1161 C C . GLN A 1 154 ? -4.831 4.625 -8.340 1.00 97.44 154 GLN A C 1
ATOM 1163 O O . GLN A 1 154 ? -4.721 3.877 -9.317 1.00 97.44 154 GLN A O 1
ATOM 1168 N N . PRO A 1 155 ? -4.453 5.915 -8.421 1.00 96.69 155 PRO A N 1
ATOM 1169 C CA . PRO A 1 155 ? -3.941 6.502 -9.655 1.00 96.69 155 PRO A CA 1
ATOM 1170 C C . PRO A 1 155 ? -2.593 5.893 -10.070 1.00 96.69 155 PRO A C 1
ATOM 1172 O O . PRO A 1 155 ? -1.801 5.449 -9.241 1.00 96.69 155 PRO A O 1
ATOM 1175 N N . THR A 1 156 ? -2.309 5.918 -11.371 1.00 96.00 156 THR A N 1
ATOM 1176 C CA . THR A 1 156 ? -0.989 5.586 -11.933 1.00 96.00 156 THR A CA 1
ATOM 1177 C C . THR A 1 156 ? -0.236 6.874 -12.249 1.00 96.00 156 THR A C 1
ATOM 1179 O O . THR A 1 156 ? -0.814 7.797 -12.824 1.00 96.00 156 THR A O 1
ATOM 1182 N N . GLY A 1 157 ? 1.048 6.945 -11.905 1.00 94.50 157 GLY A N 1
ATOM 1183 C CA . GLY A 1 157 ? 1.878 8.120 -12.170 1.00 94.50 157 GLY A CA 1
ATOM 1184 C C . GLY A 1 157 ? 2.994 8.309 -11.149 1.00 94.50 157 GLY A C 1
ATOM 1185 O O . GLY A 1 157 ? 3.252 7.444 -10.322 1.00 94.50 157 GLY A O 1
ATOM 1186 N N . LEU A 1 158 ? 3.663 9.460 -11.210 1.00 94.50 158 LEU A N 1
ATOM 1187 C CA . LEU A 1 158 ? 4.737 9.797 -10.274 1.00 94.50 158 LEU A CA 1
ATOM 1188 C C . LEU A 1 158 ? 4.225 9.913 -8.830 1.00 94.50 158 LEU A C 1
ATOM 1190 O O . LEU A 1 158 ? 3.060 10.237 -8.588 1.00 94.50 158 LEU A O 1
ATOM 1194 N N . GLN A 1 159 ? 5.130 9.707 -7.876 1.00 94.62 159 GLN A N 1
ATOM 1195 C CA . GLN A 1 159 ? 4.892 9.865 -6.439 1.00 94.62 159 GLN A CA 1
ATOM 1196 C C . GLN A 1 159 ? 4.744 11.359 -6.107 1.00 94.62 159 GLN A C 1
ATOM 1198 O O . GLN A 1 159 ? 5.721 12.106 -6.065 1.00 94.62 159 GLN A O 1
ATOM 1203 N N . THR A 1 160 ? 3.502 11.813 -5.950 1.00 94.12 160 THR A N 1
ATOM 1204 C CA . THR A 1 160 ? 3.102 13.215 -5.746 1.00 94.12 160 THR A CA 1
ATOM 1205 C C . THR A 1 160 ? 1.948 13.283 -4.746 1.00 94.12 160 THR A C 1
ATOM 1207 O O . THR A 1 160 ? 1.409 12.250 -4.349 1.00 94.12 160 THR A O 1
ATOM 1210 N N . ASN A 1 161 ? 1.501 14.485 -4.375 1.00 94.69 161 ASN A N 1
ATOM 1211 C CA . ASN A 1 161 ? 0.344 14.656 -3.484 1.00 94.69 161 ASN A CA 1
ATOM 1212 C C . ASN A 1 161 ? -0.938 14.021 -4.045 1.00 94.69 161 ASN A C 1
ATOM 1214 O O . ASN A 1 161 ? -1.756 13.525 -3.284 1.00 94.69 161 ASN A O 1
ATOM 1218 N N . ALA A 1 162 ? -1.105 13.990 -5.370 1.00 94.94 162 ALA A N 1
ATOM 1219 C CA . ALA A 1 162 ? -2.278 13.384 -5.999 1.00 94.94 162 ALA A CA 1
ATOM 1220 C C . ALA A 1 162 ? -2.232 11.845 -6.025 1.00 94.94 162 ALA A C 1
ATOM 1222 O O . ALA A 1 162 ? -3.222 11.217 -6.391 1.00 94.94 162 ALA A O 1
ATOM 1223 N N . THR A 1 163 ? -1.090 11.232 -5.689 1.00 95.56 163 THR A N 1
ATOM 1224 C CA . THR A 1 163 ? -0.902 9.778 -5.736 1.00 95.56 163 THR A CA 1
ATOM 1225 C C . THR A 1 163 ? -0.593 9.209 -4.355 1.00 95.56 163 THR A C 1
ATOM 1227 O O . THR A 1 163 ? -1.418 8.469 -3.828 1.00 95.56 163 THR A O 1
ATOM 1230 N N . THR A 1 164 ? 0.538 9.569 -3.743 1.00 96.44 164 THR A N 1
ATOM 1231 C CA . THR A 1 164 ? 1.060 8.931 -2.519 1.00 96.44 164 THR A CA 1
ATOM 1232 C C . THR A 1 164 ? 1.334 9.885 -1.362 1.00 96.44 164 THR A C 1
ATOM 1234 O O . THR A 1 164 ? 1.274 9.458 -0.211 1.00 96.44 164 THR A O 1
ATOM 1237 N N . GLU A 1 165 ? 1.643 11.153 -1.633 1.00 95.44 165 GLU A N 1
ATOM 1238 C CA . GLU A 1 165 ? 2.164 12.076 -0.609 1.00 95.44 165 GLU A CA 1
ATOM 1239 C C . GLU A 1 165 ? 1.067 12.820 0.169 1.00 95.44 165 GLU A C 1
ATOM 1241 O O . GLU A 1 165 ? 1.350 13.438 1.194 1.00 95.44 165 GLU A O 1
ATOM 1246 N N . ASP A 1 166 ? -0.189 12.735 -0.273 1.00 95.12 166 ASP A N 1
ATOM 1247 C CA . ASP A 1 166 ? -1.347 13.260 0.451 1.00 95.12 166 ASP A CA 1
ATOM 1248 C C . ASP A 1 166 ? -2.564 12.338 0.286 1.00 95.12 166 ASP A C 1
ATOM 1250 O O . ASP A 1 166 ? -2.595 11.492 -0.611 1.00 95.12 166 ASP A O 1
ATOM 1254 N N . GLY A 1 167 ? -3.551 12.464 1.172 1.00 94.31 167 GLY A N 1
ATOM 1255 C CA . GLY A 1 167 ? -4.742 11.619 1.186 1.00 94.31 167 GLY A CA 1
ATOM 1256 C C . GLY A 1 167 ? -5.305 11.450 2.593 1.00 94.31 167 GLY A C 1
ATOM 1257 O O . GLY A 1 167 ? -5.788 12.402 3.197 1.00 94.31 167 GLY A O 1
ATOM 1258 N N . ALA A 1 168 ? -5.256 10.225 3.117 1.00 94.56 168 ALA A N 1
ATOM 1259 C CA . ALA A 1 168 ? -5.618 9.957 4.511 1.00 94.56 168 ALA A CA 1
ATOM 1260 C C . ALA A 1 168 ? -4.524 10.433 5.487 1.00 94.56 168 ALA A C 1
ATOM 1262 O O . ALA A 1 168 ? -4.812 10.758 6.639 1.00 94.56 168 ALA A O 1
ATOM 1263 N N . TYR A 1 169 ? -3.278 10.477 5.013 1.00 95.31 169 TYR A N 1
ATOM 1264 C CA . TYR A 1 169 ? -2.093 10.921 5.732 1.00 95.31 169 TYR A CA 1
ATOM 1265 C C . TYR A 1 169 ? -1.348 11.945 4.878 1.00 95.31 169 TYR A C 1
ATOM 1267 O O . TYR A 1 169 ? -1.065 11.687 3.712 1.00 95.31 169 TYR A O 1
ATOM 1275 N N . SER A 1 170 ? -0.979 13.087 5.446 1.00 92.88 170 SER A N 1
ATOM 1276 C CA . SER A 1 170 ? -0.220 14.099 4.709 1.00 92.88 170 SER A CA 1
ATOM 1277 C C . SER A 1 170 ? 1.272 13.980 5.011 1.00 92.88 170 SER A C 1
ATOM 1279 O O . SER A 1 170 ? 1.688 14.079 6.168 1.00 92.88 170 SER A O 1
ATOM 1281 N N . PHE A 1 171 ? 2.089 13.813 3.970 1.00 89.00 171 PHE A N 1
ATOM 1282 C CA . PHE A 1 171 ? 3.540 13.916 4.072 1.00 89.00 171 PHE A CA 1
ATOM 1283 C C . PHE A 1 171 ? 3.951 15.371 3.871 1.00 89.00 171 PHE A C 1
ATOM 1285 O O . PHE A 1 171 ? 3.899 15.920 2.772 1.00 89.00 171 PHE A O 1
ATOM 1292 N N . VAL A 1 172 ? 4.373 16.020 4.953 1.00 77.81 172 VAL A N 1
ATOM 1293 C CA . VAL A 1 172 ? 4.970 17.350 4.858 1.00 77.81 172 VAL A CA 1
ATOM 1294 C C . VAL A 1 172 ? 6.425 17.208 4.435 1.00 77.81 172 VAL A C 1
ATOM 1296 O O . VAL A 1 172 ? 7.295 16.849 5.229 1.00 77.81 172 VAL A O 1
ATOM 1299 N N . PHE A 1 173 ? 6.716 17.524 3.174 1.00 66.25 173 PHE A N 1
ATOM 1300 C CA . PHE A 1 173 ? 8.084 17.845 2.798 1.00 66.25 173 PHE A CA 1
ATOM 1301 C C . PHE A 1 173 ? 8.461 19.118 3.534 1.00 66.25 173 PHE A C 1
ATOM 1303 O O . PHE A 1 173 ? 8.051 20.210 3.148 1.00 66.25 173 PHE A O 1
ATOM 1310 N N . SER A 1 174 ? 9.219 18.989 4.622 1.00 53.69 174 SER A N 1
ATOM 1311 C CA . SER A 1 174 ? 9.876 20.159 5.178 1.00 53.69 174 SER A CA 1
ATOM 1312 C C . SER A 1 174 ? 10.846 20.642 4.101 1.00 53.69 174 SER A C 1
ATOM 1314 O O . SER A 1 174 ? 11.781 19.899 3.781 1.00 53.69 174 SER 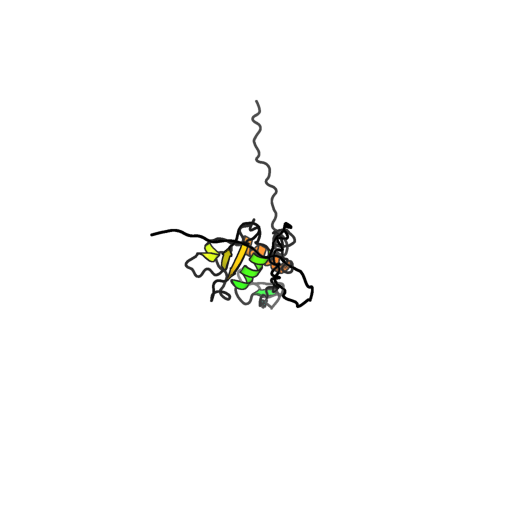A O 1
ATOM 1316 N N . PRO A 1 175 ? 10.670 21.842 3.512 1.00 54.91 175 PRO A N 1
ATOM 1317 C CA . PRO A 1 175 ? 11.734 22.403 2.705 1.00 54.91 175 PRO A CA 1
ATOM 1318 C C . PRO A 1 175 ? 12.934 22.495 3.640 1.00 54.91 175 PRO A C 1
ATOM 1320 O O . PRO A 1 175 ? 12.827 23.052 4.735 1.00 54.91 175 PRO A O 1
ATOM 1323 N N . MET A 1 176 ? 14.031 21.841 3.266 1.00 51.38 176 MET A N 1
ATOM 1324 C CA . MET A 1 176 ? 15.275 21.856 4.020 1.00 51.38 176 MET A CA 1
ATOM 1325 C C . MET A 1 176 ? 15.566 23.308 4.400 1.00 51.38 176 MET A C 1
ATOM 1327 O O . MET A 1 176 ? 15.817 24.135 3.521 1.00 51.38 176 MET A O 1
ATOM 1331 N N . ALA A 1 177 ? 15.466 23.643 5.691 1.00 48.22 177 ALA A N 1
ATOM 1332 C CA . ALA A 1 177 ? 15.960 24.925 6.160 1.00 48.22 177 ALA A CA 1
ATOM 1333 C C . ALA A 1 177 ? 17.420 24.999 5.686 1.00 48.22 177 ALA A C 1
ATOM 1335 O O . ALA A 1 177 ? 18.163 24.037 5.919 1.00 48.22 177 ALA A O 1
ATOM 1336 N N . PRO A 1 178 ? 17.829 26.047 4.948 1.00 52.53 178 PRO A N 1
ATOM 1337 C CA . PRO A 1 178 ? 19.195 26.127 4.461 1.00 52.53 178 PRO A CA 1
ATOM 1338 C C . PRO A 1 178 ? 20.142 25.970 5.657 1.00 52.53 178 PRO A C 1
ATOM 1340 O O . PRO A 1 178 ? 19.840 26.509 6.728 1.00 52.53 178 PRO A O 1
ATOM 1343 N N . PRO A 1 179 ? 21.253 25.221 5.522 1.00 54.56 179 PRO A N 1
ATOM 1344 C CA . PRO A 1 179 ? 22.204 25.072 6.609 1.00 54.56 179 PRO A CA 1
ATOM 1345 C C . PRO A 1 179 ? 22.606 26.466 7.089 1.00 54.56 179 PRO A C 1
ATOM 1347 O O . PRO A 1 179 ? 23.138 27.274 6.326 1.00 54.56 179 PRO A O 1
ATOM 1350 N N . ASN A 1 180 ? 22.297 26.756 8.353 1.00 53.12 180 ASN A N 1
ATOM 1351 C CA . ASN A 1 180 ? 22.785 27.932 9.055 1.00 53.12 180 ASN A CA 1
ATOM 1352 C C . ASN A 1 180 ? 24.312 27.816 9.104 1.00 53.12 180 ASN A C 1
ATOM 1354 O O . ASN A 1 180 ? 24.865 27.229 10.029 1.00 53.12 180 ASN A O 1
ATOM 1358 N N . PHE A 1 181 ? 25.003 28.347 8.098 1.00 53.44 181 PHE A N 1
ATOM 1359 C CA . PHE A 1 181 ? 26.408 28.685 8.237 1.00 53.44 181 PHE A CA 1
ATOM 1360 C C . PHE A 1 181 ? 26.446 29.981 9.048 1.00 53.44 181 PHE A C 1
ATOM 1362 O O . PHE A 1 181 ? 26.090 31.031 8.499 1.00 53.44 181 PHE A O 1
ATOM 1369 N N . PRO A 1 182 ? 26.814 29.959 10.346 1.00 52.09 182 PRO A N 1
ATOM 1370 C CA . PRO A 1 182 ? 27.058 31.201 11.055 1.00 52.09 182 PRO A CA 1
ATOM 1371 C C . PRO A 1 182 ? 28.123 31.960 10.266 1.00 52.09 182 PRO A C 1
ATOM 1373 O O . PRO A 1 182 ? 29.233 31.468 10.056 1.00 52.09 182 PRO A O 1
ATOM 1376 N N . LYS A 1 183 ? 27.763 33.146 9.765 1.00 49.72 183 LYS A N 1
ATOM 1377 C CA . LYS A 1 183 ? 28.737 34.055 9.170 1.00 49.72 183 LYS A CA 1
ATOM 1378 C C . LYS A 1 183 ? 29.749 34.357 10.268 1.00 49.72 183 LYS A C 1
ATOM 1380 O O . LYS A 1 183 ? 29.405 35.018 11.245 1.00 49.72 183 LYS A O 1
ATOM 1385 N N . LEU A 1 184 ? 30.972 33.853 10.120 1.00 44.00 184 LEU A N 1
ATOM 1386 C CA . LEU A 1 184 ? 32.100 34.343 10.896 1.00 44.00 184 LEU A CA 1
ATOM 1387 C C . LEU A 1 184 ? 32.204 35.835 10.583 1.00 44.00 184 LEU A C 1
ATOM 1389 O O . LEU A 1 184 ? 32.569 36.213 9.469 1.00 44.00 184 LEU A O 1
ATOM 1393 N N . GLN A 1 185 ? 31.799 36.671 11.535 1.00 51.31 185 GLN A N 1
ATOM 1394 C CA . GLN A 1 185 ? 32.118 38.085 11.477 1.00 51.31 185 GLN A CA 1
ATOM 1395 C C . GLN A 1 185 ? 33.634 38.190 11.641 1.00 51.31 185 GLN A C 1
ATOM 1397 O O . GLN A 1 185 ? 34.178 37.794 12.672 1.00 51.31 185 GLN A O 1
ATOM 1402 N N . ARG A 1 186 ? 34.303 38.608 10.566 1.00 55.16 186 ARG A N 1
ATOM 1403 C CA . ARG A 1 186 ? 35.632 39.206 10.647 1.00 55.16 186 ARG A CA 1
ATOM 1404 C C . ARG A 1 186 ? 35.480 40.669 11.018 1.00 55.16 186 ARG A C 1
ATOM 1406 O O . ARG A 1 186 ? 34.520 41.282 10.498 1.00 55.16 186 ARG A O 1
#

pLDDT: mean 77.35, std 23.0, range [31.47, 97.88]

Secondary structure (DSSP, 8-state):
-------------------------------------------PPPP--EEEE--TTPPPPTTS----SS-EEEESSPPBHHHHHHHHHHH-SS-TT--S-THHHH-TTT--EEEES-TTS-EEEEPTT-TTSBP-S--HHHHHHHHHHHHTT---SSSSIIIIISSSS-------PPP-------

Foldseek 3Di:
DDDDDDDDDDDDDDDDDDDDDDDDDDDDDDDDDPPPPPPPPPLDQDDFAKDKDDDAQDAADPVRDDHHNDIDIDGPDADALQLLQSLCQQAVLAPVVCLDDCCLPDPPPLRFKDWDDDRNGIHIDTDPPRRGPHRPPGDPLSVQQSVQQVQLVNHGDYDDCSHRQHGPDHNDPPPPPPPPPPPPDD

Sequence (186 aa):
MDLSSRKIVGRGPLAVGHYKGEMDHANSCSDRELTRALCSRTASAVSIDRVTVGDPGNAANSDGVGSAGNSYRISKYEVTNTQYAEFLNAVGSEDNWQLYDSTLGNSPLQSGTTRSGSFGNYSYNTVAGRENLPVNYVTFDSALRFANWLHNGQPTGLQTNATTEDGAYSFVFSPMAPPNFPKLQR

Radius of gyration: 33.13 Å; chains: 1; bounding box: 67×71×116 Å